Protein AF-A0A290ZSP7-F1 (afdb_monomer)

Secondary structure (DSSP, 8-state):
-----------------------------------------------------PPP-----PPP---------------PPPP-PPPPP------------PPPP--EETTEE--TTSEEETTTTEEEEEEETTEEEEEE-HHHHHHH-SEEEEEEPPTT-EE-TT-EEEEEEETTEEEEEE-SS-EEEEEE-GGGSS--GGGGT-TTTS--EEEEESSPPPTTTSB-HHHHHHHHHHHHHHTT---TTT----S--SSS---

Radius of gyration: 32.88 Å; Cα contacts (8 Å, |Δi|>4): 325; chains: 1; bounding box: 87×87×76 Å

Sequence (263 aa):
MRCISTCAACRRRTSLPSSPSSAPGSDHADGPSLLRNGRPALHRRAVLQVRTDAPRDSCVTLPEGAECLLRATGRRRSWSRPSRRAPVGCGLAAVDCGFQPRAIPMPLLRGCEFPDRLLYRPESHLWFAPLGAGRFRVGVTRFGVALSGEILLFTPKPVGVELAAGRGFGLLEAGKTVFPVKTPFAARLACANAALDPSAREMNRDPFAAWLVDLESLAPLPQDLLLRWPEARAQIERIMDRYAFRDLADFAAPLFHEDDRDF

Nearest PDB structures (foldseek):
  3hgb-assembly1_A  TM=8.577E-01  e=4.772E-10  Mycobacterium tuberculosis H37Rv
  3a7a-assembly2_D  TM=9.181E-01  e=3.382E-09  Escherichia coli K-12
  3ift-assembly1_A  TM=8.830E-01  e=1.564E-09  Mycobacterium tuberculosis
  3a7a-assembly1_B  TM=9.011E-01  e=5.769E-09  Escherichia coli K-12
  3a8i-assembly2_F  TM=8.920E-01  e=5.123E-09  Escherichia coli K-12

Structure (mmCIF, N/CA/C/O backbone):
data_AF-A0A290ZSP7-F1
#
_entry.id   AF-A0A290ZSP7-F1
#
loop_
_atom_site.group_PDB
_atom_site.id
_atom_site.type_symbol
_atom_site.label_atom_id
_atom_site.label_alt_id
_atom_site.label_comp_id
_atom_site.label_asym_id
_atom_site.label_entity_id
_atom_site.label_seq_id
_atom_site.pdbx_PDB_ins_code
_atom_site.Cartn_x
_atom_site.Cartn_y
_atom_site.Cartn_z
_atom_site.occupancy
_atom_site.B_iso_or_equiv
_atom_site.auth_seq_id
_atom_site.auth_comp_id
_atom_site.auth_asym_id
_atom_site.auth_atom_id
_atom_site.pdbx_PDB_model_num
ATOM 1 N N . MET A 1 1 ? -37.638 -42.455 -29.543 1.00 40.91 1 MET A N 1
ATOM 2 C CA . MET A 1 1 ? -38.202 -42.550 -28.176 1.00 40.91 1 MET A CA 1
ATOM 3 C C . MET A 1 1 ? -37.972 -41.196 -27.496 1.00 40.91 1 MET A C 1
ATOM 5 O O . MET A 1 1 ? -36.826 -40.889 -27.225 1.00 40.91 1 MET A O 1
ATOM 9 N N . ARG A 1 2 ? -38.881 -40.209 -27.643 1.00 36.56 2 ARG A N 1
ATOM 10 C CA . ARG A 1 2 ? -39.808 -39.658 -26.607 1.00 36.56 2 ARG A CA 1
ATOM 11 C C . ARG A 1 2 ? -39.193 -39.679 -25.188 1.00 36.56 2 ARG A C 1
ATOM 13 O O . ARG A 1 2 ? -38.837 -40.751 -24.732 1.00 36.56 2 ARG A O 1
ATOM 20 N N . CYS A 1 3 ? -38.993 -38.552 -24.497 1.00 30.69 3 CYS A N 1
ATOM 21 C CA . CYS A 1 3 ? -40.059 -37.680 -23.991 1.00 30.69 3 CYS A CA 1
ATOM 22 C C . CYS A 1 3 ? -39.770 -36.170 -24.048 1.00 30.69 3 CYS A C 1
ATOM 24 O O . CYS A 1 3 ? -38.675 -35.693 -23.775 1.00 30.69 3 CYS A O 1
ATOM 26 N N . ILE A 1 4 ? -40.856 -35.462 -24.349 1.00 37.56 4 ILE A N 1
ATOM 27 C CA . ILE A 1 4 ? -41.118 -34.027 -24.255 1.00 37.56 4 ILE A CA 1
ATOM 28 C C . ILE A 1 4 ? -41.803 -33.779 -22.903 1.00 37.56 4 ILE A C 1
ATOM 30 O O . ILE A 1 4 ? -42.635 -34.587 -22.497 1.00 37.56 4 ILE A O 1
ATOM 34 N N . SER A 1 5 ? -41.527 -32.646 -22.257 1.00 43.00 5 SER A N 1
ATOM 35 C CA . SER A 1 5 ? -42.430 -32.049 -21.268 1.00 43.00 5 SER A CA 1
ATOM 36 C C . SER A 1 5 ? -42.405 -30.527 -21.404 1.00 43.00 5 SER A C 1
ATOM 38 O O . SER A 1 5 ? -41.525 -29.841 -20.894 1.00 43.00 5 SER A O 1
ATOM 40 N N . THR A 1 6 ? -43.392 -30.022 -22.131 1.00 40.69 6 THR A N 1
ATOM 41 C CA . THR A 1 6 ? -43.892 -28.644 -22.146 1.00 40.69 6 THR A CA 1
ATOM 42 C C . THR A 1 6 ? -44.536 -28.259 -20.814 1.00 40.69 6 THR A C 1
ATOM 44 O O . THR A 1 6 ? -45.304 -29.044 -20.269 1.00 40.69 6 THR A O 1
ATOM 47 N N . CYS A 1 7 ? -44.390 -26.999 -20.394 1.00 30.48 7 CYS A N 1
ATOM 48 C CA . CYS A 1 7 ? -45.540 -26.239 -19.900 1.00 30.48 7 CYS A CA 1
ATOM 49 C C . CYS A 1 7 ? -45.377 -24.747 -20.215 1.00 30.48 7 CYS A C 1
ATOM 51 O O . CYS A 1 7 ? -44.276 -24.200 -20.195 1.00 30.48 7 CYS A O 1
ATOM 53 N N . ALA A 1 8 ? -46.488 -24.130 -20.595 1.00 35.09 8 ALA A N 1
ATOM 54 C CA . ALA A 1 8 ? -46.589 -22.841 -21.249 1.00 35.09 8 ALA A CA 1
ATOM 55 C C . ALA A 1 8 ? -47.247 -21.789 -20.342 1.00 35.09 8 ALA A C 1
ATOM 57 O O . ALA A 1 8 ? -47.967 -22.122 -19.410 1.00 35.09 8 ALA A O 1
ATOM 58 N N . ALA A 1 9 ? -47.089 -20.534 -20.775 1.00 33.81 9 ALA A N 1
ATOM 59 C CA . ALA A 1 9 ? -47.976 -19.387 -20.565 1.00 33.81 9 ALA A CA 1
ATOM 60 C C . ALA A 1 9 ? -47.879 -18.600 -19.242 1.00 33.81 9 ALA A C 1
ATOM 62 O O . ALA A 1 9 ? -48.377 -19.015 -18.207 1.00 33.81 9 ALA A O 1
ATOM 63 N N . CYS A 1 10 ? -47.445 -17.336 -19.350 1.00 30.05 10 CYS A N 1
ATOM 64 C CA . CYS A 1 10 ? -48.398 -16.221 -19.290 1.00 30.05 10 CYS A CA 1
ATOM 65 C C . CYS A 1 10 ? -47.824 -14.959 -19.968 1.00 30.05 10 CYS A C 1
ATOM 67 O O . CYS A 1 10 ? -46.794 -14.426 -19.566 1.00 30.05 10 CYS A O 1
ATOM 69 N N . ARG A 1 11 ? -48.492 -14.496 -21.034 1.00 38.59 11 ARG A N 1
ATOM 70 C CA . ARG A 1 11 ? -48.302 -13.180 -21.670 1.00 38.59 11 ARG A CA 1
ATOM 71 C C . ARG A 1 11 ? -49.335 -12.204 -21.104 1.00 38.59 11 ARG A C 1
ATOM 73 O O . ARG A 1 11 ? -50.481 -12.615 -20.949 1.00 38.59 11 ARG A O 1
ATOM 80 N N . ARG A 1 12 ? -48.938 -10.933 -20.939 1.00 38.66 12 ARG A N 1
ATOM 81 C CA . ARG A 1 12 ? -49.685 -9.645 -21.076 1.00 38.66 12 ARG A CA 1
ATOM 82 C C . ARG A 1 12 ? -48.800 -8.579 -20.391 1.00 38.66 12 ARG A C 1
ATOM 84 O O . ARG A 1 12 ? -48.484 -8.757 -19.228 1.00 38.66 12 ARG A O 1
ATOM 91 N N . ARG A 1 13 ? -48.122 -7.619 -21.043 1.00 38.03 13 ARG A N 1
ATOM 92 C CA . ARG A 1 13 ? -48.530 -6.462 -21.881 1.00 38.03 13 ARG A CA 1
ATOM 93 C C . ARG A 1 13 ? -49.686 -5.634 -21.310 1.00 38.03 13 ARG A C 1
ATOM 95 O O . ARG A 1 13 ? -50.818 -6.068 -21.461 1.00 38.03 13 ARG A O 1
ATOM 102 N N . THR A 1 14 ? -49.340 -4.443 -20.799 1.00 35.19 14 THR A N 1
ATOM 103 C CA . THR A 1 14 ? -50.055 -3.135 -20.837 1.00 35.19 14 THR A CA 1
ATOM 104 C C . THR A 1 14 ? -49.218 -2.138 -20.010 1.00 35.19 14 THR A C 1
ATOM 106 O O . THR A 1 14 ? -48.984 -2.386 -18.836 1.00 35.19 14 THR A O 1
ATOM 109 N N . SER A 1 15 ? -48.440 -1.246 -20.636 1.00 37.22 15 SER A N 1
ATOM 110 C CA . SER A 1 15 ? -48.772 0.131 -21.077 1.00 37.22 15 SER A CA 1
ATOM 111 C C . SER A 1 15 ? -48.585 1.203 -19.986 1.00 37.22 15 SER A C 1
ATOM 113 O O . SER A 1 15 ? -49.222 1.156 -18.941 1.00 37.22 15 SER A O 1
ATOM 115 N N . LEU A 1 16 ? -47.698 2.159 -20.297 1.00 41.28 16 LEU A N 1
ATOM 116 C CA . LEU A 1 16 ? -47.402 3.428 -19.612 1.00 41.28 16 LEU A CA 1
ATOM 117 C C . LEU A 1 16 ? -48.644 4.325 -19.443 1.00 41.28 16 LEU A C 1
ATOM 119 O O . LEU A 1 16 ? -49.612 4.168 -20.190 1.00 41.28 16 LEU A O 1
ATOM 123 N N . PRO A 1 17 ? -48.543 5.360 -18.586 1.00 46.94 17 PRO A N 1
ATOM 124 C CA . PRO A 1 17 ? -48.685 6.710 -19.136 1.00 46.94 17 PRO A CA 1
ATOM 125 C C . PRO A 1 17 ? -47.675 7.755 -18.609 1.00 46.94 17 PRO A C 1
ATOM 127 O O . PRO A 1 17 ? -47.383 7.852 -17.422 1.00 46.94 17 PRO A O 1
ATOM 130 N N . SER A 1 18 ? -47.161 8.509 -19.585 1.00 37.44 18 SER A N 1
ATOM 131 C CA . SER A 1 18 ? -46.846 9.950 -19.665 1.00 37.44 18 SER A CA 1
ATOM 132 C C . SER A 1 18 ? -46.692 10.837 -18.415 1.00 37.44 18 SER A C 1
ATOM 134 O O . SER A 1 18 ? -47.608 11.004 -17.614 1.00 37.44 18 SER A O 1
ATOM 136 N N . SER A 1 19 ? -45.567 11.562 -18.417 1.00 40.41 19 SER A N 1
ATOM 137 C CA . SER A 1 19 ? -45.273 12.824 -17.720 1.00 40.41 19 SER A CA 1
ATOM 138 C C . SER A 1 19 ? -46.227 13.975 -18.082 1.00 40.41 19 SER A C 1
ATOM 140 O O . SER A 1 19 ? -46.844 13.956 -19.149 1.00 40.41 19 SER A O 1
ATOM 142 N N . PRO A 1 20 ? -46.207 15.056 -17.282 1.00 50.44 20 PRO A N 1
ATOM 143 C CA . PRO A 1 20 ? -45.996 16.373 -17.883 1.00 50.44 20 PRO A CA 1
ATOM 144 C C . PRO A 1 20 ? -44.953 17.244 -17.156 1.00 50.44 20 PRO A C 1
ATOM 146 O O . PRO A 1 20 ? -44.777 17.198 -15.942 1.00 50.44 20 PRO A O 1
ATOM 149 N N . SER A 1 21 ? -44.270 18.043 -17.974 1.00 34.12 21 SER A N 1
ATOM 150 C CA . SER A 1 21 ? -43.369 19.156 -17.653 1.00 34.12 21 SER A CA 1
ATOM 151 C C . SER A 1 21 ? -44.147 20.382 -17.150 1.00 34.12 21 SER A C 1
ATOM 153 O O . SER A 1 21 ? -45.244 20.613 -17.659 1.00 34.12 21 SER A O 1
ATOM 155 N N . SER A 1 22 ? -43.574 21.168 -16.221 1.00 35.50 22 SER A N 1
ATOM 156 C CA . SER A 1 22 ? -43.462 22.652 -16.258 1.00 35.50 22 SER A CA 1
ATOM 157 C C . SER A 1 22 ? -42.892 23.212 -14.935 1.00 35.50 22 SER A C 1
ATOM 159 O O . SER A 1 22 ? -43.501 23.058 -13.882 1.00 35.50 22 SER A O 1
ATOM 161 N N . ALA A 1 23 ? -41.747 23.899 -15.005 1.00 36.41 23 ALA A N 1
ATOM 162 C CA . ALA A 1 23 ? -41.318 24.978 -14.088 1.00 36.41 23 ALA A CA 1
ATOM 163 C C . ALA A 1 23 ? -41.842 26.333 -14.663 1.00 36.41 23 ALA A C 1
ATOM 165 O O . ALA A 1 23 ? -42.383 26.269 -15.771 1.00 36.41 23 ALA A O 1
ATOM 166 N N . PRO A 1 24 ? -41.683 27.546 -14.066 1.00 50.06 24 PRO A N 1
ATOM 167 C CA . PRO A 1 24 ? -40.747 27.973 -13.011 1.00 50.06 24 PRO A CA 1
ATOM 168 C C . PRO A 1 24 ? -41.333 28.945 -11.949 1.00 50.06 24 PRO A C 1
ATOM 170 O O . PRO A 1 24 ? -42.485 29.359 -12.022 1.00 50.06 24 PRO A O 1
ATOM 173 N N . GLY A 1 25 ? -40.514 29.350 -10.972 1.00 32.22 25 GLY A N 1
ATOM 174 C CA . GLY A 1 25 ? -40.840 30.442 -10.047 1.00 32.22 25 GLY A CA 1
ATOM 175 C C . GLY A 1 25 ? -39.733 30.693 -9.024 1.00 32.22 25 GLY A C 1
ATOM 176 O O . GLY A 1 25 ? -39.540 29.900 -8.109 1.00 32.22 25 GLY A O 1
ATOM 177 N N . SER A 1 26 ? -38.987 31.773 -9.233 1.00 37.78 26 SER A N 1
ATOM 178 C CA . SER A 1 26 ? -38.045 32.405 -8.306 1.00 37.78 26 SER A CA 1
ATOM 179 C C . SER A 1 26 ? -38.767 33.028 -7.110 1.00 37.78 26 SER A C 1
ATOM 181 O O . SER A 1 26 ? -39.827 33.601 -7.322 1.00 37.78 26 SER A O 1
ATOM 183 N N . ASP A 1 27 ? -38.160 33.020 -5.919 1.00 36.94 27 ASP A N 1
ATOM 184 C CA . ASP A 1 27 ? -38.073 34.231 -5.092 1.00 36.94 27 ASP A CA 1
ATOM 185 C C . ASP A 1 27 ? -37.093 34.089 -3.918 1.00 36.94 27 ASP A C 1
ATOM 187 O O . ASP A 1 27 ? -36.860 33.014 -3.364 1.00 36.94 27 ASP A O 1
ATOM 191 N N . HIS A 1 28 ? -36.470 35.225 -3.615 1.00 36.16 28 HIS A N 1
ATOM 192 C CA . HIS A 1 28 ? -35.541 35.489 -2.525 1.00 36.16 28 HIS A CA 1
ATOM 193 C C . HIS A 1 28 ? -36.214 35.492 -1.142 1.00 36.16 28 HIS A C 1
ATOM 195 O O . HIS A 1 28 ? -37.377 35.857 -1.021 1.00 36.16 28 HIS A O 1
ATOM 201 N N . ALA A 1 29 ? -35.400 35.228 -0.110 1.00 33.62 29 ALA A N 1
ATOM 202 C CA . ALA A 1 29 ? -35.177 36.091 1.065 1.00 33.62 29 ALA A CA 1
ATOM 203 C C . ALA A 1 29 ? -35.170 35.361 2.425 1.00 33.62 29 ALA A C 1
ATOM 205 O O . A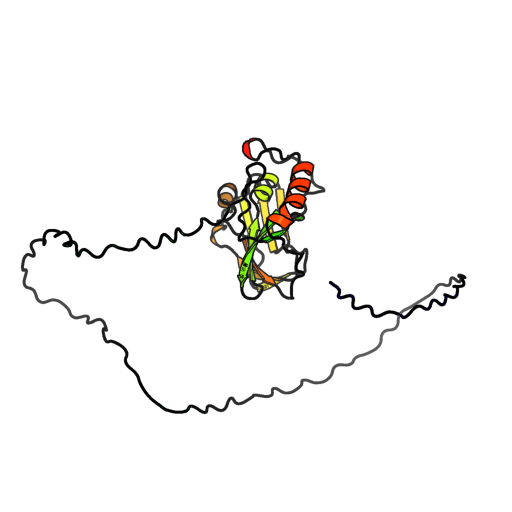LA A 1 29 ? -36.054 34.580 2.757 1.00 33.62 29 ALA A O 1
ATOM 206 N N . ASP A 1 30 ? -34.140 35.723 3.194 1.00 35.09 30 ASP A N 1
ATOM 207 C CA . ASP A 1 30 ? -34.103 35.941 4.641 1.00 35.09 30 ASP A CA 1
ATOM 208 C C . ASP A 1 30 ? -34.343 34.802 5.646 1.00 35.09 30 ASP A C 1
ATOM 210 O O . ASP A 1 30 ? -35.456 34.416 5.979 1.00 35.09 30 ASP A O 1
ATOM 214 N N . GLY A 1 31 ? -33.249 34.487 6.349 1.00 31.73 31 GLY A N 1
ATOM 215 C CA . GLY A 1 31 ? -33.160 34.927 7.745 1.00 31.73 31 GLY A CA 1
ATOM 216 C C . GLY A 1 31 ? -33.378 33.866 8.833 1.00 31.73 31 GLY A C 1
ATOM 217 O O . GLY A 1 31 ? -34.098 32.892 8.640 1.00 31.73 31 GLY A O 1
ATOM 218 N N . PRO A 1 32 ? -32.716 34.018 9.996 1.00 55.66 32 PRO A N 1
ATOM 219 C CA . PRO A 1 32 ? -32.397 32.913 10.891 1.00 55.66 32 PRO A CA 1
ATOM 220 C C . PRO A 1 32 ? -33.469 32.682 11.961 1.00 55.66 32 PRO A C 1
ATOM 222 O O . PRO A 1 32 ? -34.123 33.612 12.429 1.00 55.66 32 PRO A O 1
ATOM 225 N N . SER A 1 33 ? -33.564 31.449 12.460 1.00 39.50 33 SER A N 1
ATOM 226 C CA . SER A 1 33 ? -34.203 31.198 13.750 1.00 39.50 33 SER A CA 1
ATOM 227 C C . SER A 1 33 ? -33.453 30.137 14.541 1.00 39.50 33 SER A C 1
ATOM 229 O O . SER A 1 33 ? -33.469 28.943 14.249 1.00 39.50 33 SER A O 1
ATOM 231 N N . LEU A 1 34 ? -32.778 30.637 15.574 1.00 38.41 34 LEU A N 1
ATOM 232 C CA . LEU A 1 34 ? -32.537 29.940 16.827 1.00 38.41 34 LEU A CA 1
ATOM 233 C C . LEU A 1 34 ? -33.844 29.289 17.296 1.00 38.41 34 LEU A C 1
ATOM 235 O O . LEU A 1 34 ? -34.897 29.891 17.137 1.00 38.41 34 LEU A O 1
ATOM 239 N N . LEU A 1 35 ? -33.765 28.125 17.944 1.00 40.38 35 LEU A N 1
ATOM 240 C CA . LEU A 1 35 ? -34.362 27.875 19.262 1.00 40.38 35 LEU A CA 1
ATOM 241 C C . LEU A 1 35 ? -34.140 26.411 19.691 1.00 40.38 35 LEU A C 1
ATOM 243 O O . LEU A 1 35 ? -34.593 25.466 19.061 1.00 40.38 35 LEU A O 1
ATOM 247 N N . ARG A 1 36 ? -33.529 26.310 20.877 1.00 38.12 36 ARG A N 1
ATOM 248 C CA . ARG A 1 36 ? -33.879 25.421 21.999 1.00 38.12 36 ARG A CA 1
ATOM 249 C C . ARG A 1 36 ? -33.586 23.916 21.918 1.00 38.12 36 ARG A C 1
ATOM 251 O O . ARG A 1 36 ? -34.330 23.123 21.366 1.00 38.12 36 ARG A O 1
ATOM 258 N N . ASN A 1 37 ? -32.580 23.563 22.723 1.00 32.94 37 ASN A N 1
ATOM 259 C CA . ASN A 1 37 ? -32.695 22.778 23.963 1.00 32.94 37 ASN A CA 1
ATOM 260 C C . ASN A 1 37 ? -33.550 21.504 23.946 1.00 32.94 37 ASN A C 1
ATOM 262 O O . ASN A 1 37 ? -34.775 21.563 23.976 1.00 32.94 37 ASN A O 1
ATOM 266 N N . GLY A 1 38 ? -32.876 20.371 24.162 1.00 34.94 38 GLY A N 1
ATOM 267 C CA . GLY A 1 38 ? -33.518 19.138 24.605 1.00 34.94 38 GLY A CA 1
ATOM 268 C C . GLY A 1 38 ? -32.533 18.028 24.971 1.00 34.94 38 GLY A C 1
ATOM 269 O O . GLY A 1 38 ? -32.497 17.004 24.304 1.00 34.94 38 GLY A O 1
ATOM 270 N N . ARG A 1 39 ? -31.739 18.201 26.039 1.00 40.28 39 ARG A N 1
ATOM 271 C CA . ARG A 1 39 ? -31.267 17.044 26.830 1.00 40.28 39 ARG A CA 1
ATOM 272 C C . ARG A 1 39 ? -32.467 16.523 27.625 1.00 40.28 39 ARG A C 1
ATOM 274 O O . ARG A 1 39 ? -33.175 17.347 28.207 1.00 40.28 39 ARG A O 1
ATOM 281 N N . PRO A 1 40 ? -32.659 15.200 27.729 1.00 43.97 40 PRO A N 1
ATOM 282 C CA . PRO A 1 40 ? -32.472 14.634 29.064 1.00 43.97 40 PRO A CA 1
ATOM 283 C C . PRO A 1 40 ? -31.932 13.193 29.114 1.00 43.97 40 PRO A C 1
ATOM 285 O O . PRO A 1 40 ? -31.967 12.432 28.156 1.00 43.97 40 PRO A O 1
ATOM 288 N N . ALA A 1 41 ? -31.525 12.861 30.341 1.00 37.41 41 ALA A N 1
ATOM 289 C CA . ALA A 1 41 ? -31.595 11.554 30.991 1.00 37.41 41 ALA A CA 1
ATOM 290 C C . ALA A 1 41 ? -30.575 10.466 30.608 1.00 37.41 41 ALA A C 1
ATOM 292 O O . ALA A 1 41 ? -30.795 9.580 29.790 1.00 37.41 41 ALA A O 1
ATOM 293 N N . LEU A 1 42 ? -29.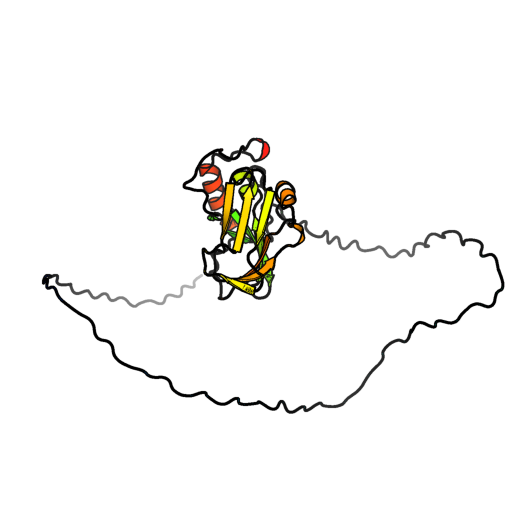493 10.490 31.393 1.00 38.56 42 LEU A N 1
ATOM 294 C CA . LEU A 1 42 ? -28.806 9.329 31.960 1.00 38.56 42 LEU A CA 1
ATOM 295 C C . LEU A 1 42 ? -29.751 8.130 32.170 1.00 38.56 42 LEU A C 1
ATOM 297 O O . LEU A 1 42 ? -30.564 8.131 33.098 1.00 38.56 42 LE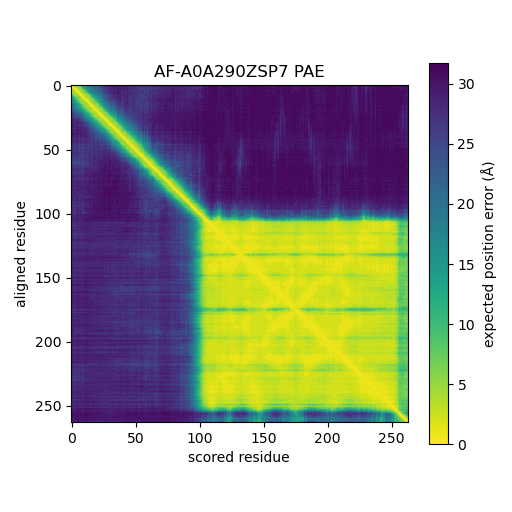U A O 1
ATOM 301 N N . HIS A 1 43 ? -29.585 7.080 31.366 1.00 39.34 43 HIS A N 1
ATOM 302 C CA . HIS A 1 43 ? -30.134 5.766 31.677 1.00 39.34 43 HIS A CA 1
ATOM 303 C C . HIS A 1 43 ? -29.121 4.932 32.462 1.00 39.34 43 HIS A C 1
ATOM 305 O O . HIS A 1 43 ? -27.930 4.859 32.164 1.00 39.34 43 HIS A O 1
ATOM 311 N N . ARG A 1 44 ? -29.654 4.369 33.544 1.00 39.62 44 ARG A N 1
ATOM 312 C CA . ARG A 1 44 ? -28.996 3.638 34.621 1.00 39.62 44 ARG A CA 1
ATOM 313 C C . ARG A 1 44 ? -28.166 2.455 34.116 1.00 39.62 44 ARG A C 1
ATOM 315 O O . ARG A 1 44 ? -28.628 1.659 33.306 1.00 39.62 44 ARG A O 1
ATOM 322 N N . ARG A 1 45 ? -26.979 2.302 34.713 1.00 37.41 45 ARG A N 1
ATOM 323 C CA . ARG A 1 45 ? -26.188 1.063 34.746 1.00 37.41 45 ARG A CA 1
ATOM 324 C C . ARG A 1 45 ? -27.065 -0.104 35.212 1.00 37.41 45 ARG A C 1
ATOM 326 O O . ARG A 1 45 ? -27.471 -0.131 36.371 1.00 37.41 45 ARG A O 1
ATOM 333 N N . ALA A 1 46 ? -27.292 -1.079 34.339 1.00 35.34 46 ALA A N 1
ATOM 334 C CA . ALA A 1 46 ? -27.680 -2.424 34.738 1.00 35.34 46 ALA A CA 1
ATOM 335 C C . ALA A 1 46 ? -26.396 -3.250 34.891 1.00 35.34 46 ALA A C 1
ATOM 337 O O . ALA A 1 46 ? -25.729 -3.581 33.913 1.00 35.34 46 ALA A O 1
ATOM 338 N N . VAL A 1 47 ? -26.015 -3.520 36.139 1.00 37.03 47 VAL A N 1
ATOM 339 C CA . VAL A 1 47 ? -24.984 -4.502 36.481 1.00 37.03 47 VAL A CA 1
ATOM 340 C C . VAL A 1 47 ? -25.635 -5.873 36.330 1.00 37.03 47 VAL A C 1
ATOM 342 O O . VAL A 1 47 ? -26.445 -6.267 37.166 1.00 37.03 47 VAL A O 1
ATOM 345 N N . LEU A 1 48 ? -25.328 -6.579 35.242 1.00 34.38 48 LEU A N 1
ATOM 346 C CA . LEU A 1 48 ? -25.727 -7.973 35.086 1.00 34.38 48 LEU A CA 1
ATOM 347 C C . LEU A 1 48 ? -24.784 -8.823 35.948 1.00 34.38 48 LEU A C 1
ATOM 349 O O . LEU A 1 48 ? -23.602 -8.967 35.641 1.00 34.38 48 LEU A O 1
ATOM 353 N N . GLN A 1 49 ? -25.297 -9.342 37.063 1.00 38.09 49 GLN A N 1
ATOM 354 C CA . GLN A 1 49 ? -24.604 -10.345 37.863 1.00 38.09 49 GLN A CA 1
ATOM 355 C C . GLN A 1 49 ? -24.551 -11.651 37.065 1.00 38.09 49 GLN A C 1
ATOM 357 O O . GLN A 1 49 ? -25.576 -12.291 36.835 1.00 38.09 49 GLN A O 1
ATOM 362 N N . VAL A 1 50 ? -23.351 -12.049 36.644 1.00 36.88 50 VAL A N 1
ATOM 363 C CA . VAL A 1 50 ? -23.105 -13.391 36.116 1.00 36.88 50 VAL A CA 1
ATOM 364 C C . VAL A 1 50 ? -23.156 -14.356 37.297 1.00 36.88 50 VAL A C 1
ATOM 366 O O . VAL A 1 50 ? -22.286 -14.339 38.166 1.00 36.88 50 VAL A O 1
ATOM 369 N N . ARG A 1 51 ? -24.215 -15.166 37.350 1.00 34.12 51 ARG A N 1
ATOM 370 C CA . ARG A 1 51 ? -24.292 -16.329 38.232 1.00 34.12 51 ARG A CA 1
ATOM 371 C C . ARG A 1 51 ? -23.332 -17.394 37.712 1.00 34.12 51 ARG A C 1
ATOM 373 O O . ARG A 1 51 ? -23.432 -17.821 36.567 1.00 34.12 51 ARG A O 1
ATOM 380 N N . THR A 1 52 ? -22.396 -17.788 38.562 1.00 33.69 52 THR A N 1
ATOM 381 C CA . THR A 1 52 ? -21.520 -18.940 38.371 1.00 33.69 52 THR A CA 1
ATOM 382 C C . THR A 1 52 ? -22.281 -20.202 38.758 1.00 33.69 52 THR A C 1
ATOM 384 O O . THR A 1 52 ? -22.531 -20.399 39.944 1.00 33.69 52 THR A O 1
ATOM 387 N N . ASP A 1 53 ? -22.600 -21.057 37.791 1.00 32.16 53 ASP A N 1
ATOM 388 C CA . ASP A 1 53 ? -22.933 -22.458 38.056 1.00 32.16 53 ASP A CA 1
ATOM 389 C C . ASP A 1 53 ? -21.924 -23.335 37.312 1.00 32.16 53 ASP A C 1
ATOM 391 O O . ASP A 1 53 ? -21.910 -23.417 36.085 1.00 32.16 53 ASP A O 1
ATOM 395 N N . ALA A 1 54 ? -21.027 -23.940 38.089 1.00 39.75 54 ALA A N 1
ATOM 396 C CA . ALA A 1 54 ? -20.082 -24.951 37.647 1.00 39.75 54 ALA A CA 1
ATOM 397 C C . ALA A 1 54 ? -20.634 -26.338 38.008 1.00 39.75 54 ALA A C 1
ATOM 399 O O . ALA A 1 54 ? -20.923 -26.572 39.185 1.00 39.75 54 ALA A O 1
ATOM 400 N N . PRO A 1 55 ? -20.718 -27.291 37.067 1.00 39.44 55 PRO A N 1
ATOM 401 C CA . PRO A 1 55 ? -20.759 -28.697 37.412 1.00 39.44 55 PRO A CA 1
ATOM 402 C C . PRO A 1 55 ? -19.337 -29.218 37.651 1.00 39.44 55 PRO A C 1
ATOM 404 O O . PRO A 1 55 ? -18.430 -29.053 36.834 1.00 39.44 55 PRO A O 1
ATOM 407 N N . ARG A 1 56 ? -19.171 -29.832 38.823 1.00 38.12 56 ARG A N 1
ATOM 408 C CA . ARG A 1 56 ? -18.034 -30.668 39.208 1.00 38.12 56 ARG A CA 1
ATOM 409 C C . ARG A 1 56 ? -18.033 -31.922 38.332 1.00 38.12 56 ARG A C 1
ATOM 411 O O . ARG A 1 56 ? -19.079 -32.541 38.214 1.00 38.12 56 ARG A O 1
ATOM 418 N N . ASP A 1 57 ? -16.888 -32.249 37.735 1.00 35.00 57 ASP A N 1
ATOM 419 C CA . ASP A 1 57 ? -16.239 -33.562 37.863 1.00 35.00 57 ASP A CA 1
ATOM 420 C C . ASP A 1 57 ? -14.858 -33.552 37.165 1.00 35.00 57 ASP A C 1
ATOM 422 O O . ASP A 1 57 ? -14.732 -33.299 35.972 1.00 35.00 57 ASP A O 1
ATOM 426 N N . SER A 1 58 ? -13.830 -33.729 38.008 1.00 35.50 58 SER A N 1
ATOM 427 C CA . SER A 1 58 ? -12.478 -34.318 37.845 1.00 35.50 58 SER A CA 1
ATOM 428 C C . SER A 1 58 ? -11.948 -34.654 36.428 1.00 35.50 58 SER A C 1
ATOM 430 O O . SER A 1 58 ? -12.658 -35.234 35.622 1.00 35.50 58 SER A O 1
ATOM 432 N N . CYS A 1 59 ? -10.681 -34.420 36.054 1.00 30.16 59 CYS A N 1
ATOM 433 C CA . CYS A 1 59 ? -9.433 -34.802 36.732 1.00 30.16 59 CYS A CA 1
ATOM 434 C C . CYS A 1 59 ? -8.251 -33.896 36.329 1.00 30.16 59 CYS A C 1
ATOM 436 O O . CYS A 1 59 ? -8.102 -33.510 35.172 1.00 30.16 59 CYS A O 1
ATOM 438 N N . VAL A 1 60 ? -7.376 -33.633 37.300 1.00 31.55 60 VAL A N 1
ATOM 439 C CA . VAL A 1 60 ? -6.088 -32.936 37.177 1.00 31.55 60 VAL A CA 1
ATOM 440 C C . VAL A 1 60 ? -4.964 -33.960 37.015 1.00 31.55 60 VAL A C 1
ATOM 442 O O . VAL A 1 60 ? -4.900 -34.900 37.799 1.00 31.55 60 VAL A O 1
ATOM 445 N N . THR A 1 61 ? -4.025 -33.702 36.100 1.00 33.72 61 THR A N 1
ATOM 446 C CA . THR A 1 61 ? -2.608 -34.099 36.231 1.00 33.72 61 THR A CA 1
ATOM 447 C C . THR A 1 61 ? -1.729 -33.064 35.525 1.00 33.72 61 THR A C 1
ATOM 449 O O . THR A 1 61 ? -1.801 -32.915 34.307 1.00 33.72 61 THR A O 1
ATOM 452 N N . LEU A 1 62 ? -0.906 -32.354 36.302 1.00 35.44 62 LEU A N 1
ATOM 453 C CA . LEU A 1 62 ? 0.233 -31.552 35.846 1.00 35.44 62 LEU A CA 1
ATOM 454 C C . LEU A 1 62 ? 1.513 -32.364 36.102 1.00 35.44 62 LEU A C 1
ATOM 456 O O . LEU A 1 62 ? 1.619 -32.934 37.189 1.00 35.44 62 LEU A O 1
ATOM 460 N N . PRO A 1 63 ? 2.486 -32.421 35.177 1.00 37.78 63 PRO A N 1
ATOM 461 C CA . PRO A 1 63 ? 3.787 -32.994 35.479 1.00 37.78 63 PRO A CA 1
ATOM 462 C C . PRO A 1 63 ? 4.706 -31.987 36.185 1.00 37.78 63 PRO A C 1
ATOM 464 O O . PRO A 1 63 ? 4.756 -30.798 35.867 1.00 37.78 63 PRO A O 1
ATOM 467 N N . GLU A 1 64 ? 5.407 -32.535 37.170 1.00 35.72 64 GLU A N 1
ATOM 468 C CA . GLU A 1 64 ? 6.363 -31.944 38.099 1.00 35.72 64 GLU A CA 1
ATOM 469 C C . GLU A 1 64 ? 7.652 -31.444 37.422 1.00 35.72 64 GLU A C 1
ATOM 471 O O . GLU A 1 64 ? 8.098 -32.004 36.420 1.00 35.72 64 GLU A O 1
ATOM 476 N N . GLY A 1 65 ? 8.308 -30.445 38.032 1.00 33.56 65 GLY A N 1
ATOM 477 C CA . GLY A 1 65 ? 9.705 -30.116 37.721 1.00 33.56 65 GLY A CA 1
ATOM 478 C C . GLY A 1 65 ? 10.140 -28.682 38.023 1.00 33.56 65 GLY A C 1
ATOM 479 O O . GLY A 1 65 ? 10.618 -27.997 37.126 1.00 33.56 65 GLY A O 1
ATOM 480 N N . ALA A 1 66 ? 9.977 -28.222 39.268 1.00 35.78 66 ALA A N 1
ATOM 481 C CA . ALA A 1 66 ? 10.539 -26.959 39.749 1.00 35.78 66 ALA A CA 1
ATOM 482 C C . ALA A 1 66 ? 12.059 -27.064 39.990 1.00 35.78 66 ALA A C 1
ATOM 484 O O . ALA A 1 66 ? 12.564 -28.085 40.459 1.00 35.78 66 ALA A O 1
ATOM 485 N N . GLU A 1 67 ? 12.772 -25.980 39.681 1.00 31.61 67 GLU A N 1
ATOM 486 C CA . GLU A 1 67 ? 14.206 -25.788 39.906 1.00 31.61 67 GLU A CA 1
ATOM 487 C C . GLU A 1 67 ? 14.582 -25.889 41.394 1.00 31.61 67 GLU A C 1
ATOM 489 O O . GLU A 1 67 ? 13.924 -25.314 42.261 1.00 31.61 67 GLU A O 1
ATOM 494 N N . CYS A 1 68 ? 15.692 -26.574 41.691 1.00 28.12 68 CYS A N 1
ATOM 495 C CA . CYS A 1 68 ? 16.265 -26.656 43.032 1.00 28.12 68 CYS A CA 1
ATOM 496 C C . CYS A 1 68 ? 17.660 -26.010 43.050 1.00 28.12 68 CYS A C 1
ATOM 498 O O . CYS A 1 68 ? 18.638 -26.561 42.542 1.00 28.12 68 CYS A O 1
ATOM 500 N N . LEU A 1 69 ? 17.728 -24.813 43.634 1.00 38.84 69 LEU A N 1
ATOM 501 C CA . LEU A 1 69 ? 18.939 -24.051 43.936 1.00 38.84 69 LEU A CA 1
ATOM 502 C C . LEU A 1 69 ? 19.543 -24.543 45.260 1.00 38.84 69 LEU A C 1
ATOM 504 O O . LEU A 1 69 ? 19.066 -24.147 46.319 1.00 38.84 69 LEU A O 1
ATOM 508 N N . LEU A 1 70 ? 20.632 -25.319 45.228 1.00 33.16 70 LEU A N 1
ATOM 509 C CA . LEU A 1 70 ? 21.530 -25.459 46.384 1.00 33.16 70 LEU A CA 1
ATOM 510 C C . LEU A 1 70 ? 23.007 -25.554 45.975 1.00 33.16 70 LEU A C 1
ATOM 512 O O . LEU A 1 70 ? 23.392 -26.189 44.996 1.00 33.16 70 LEU A O 1
ATOM 516 N N . ARG A 1 71 ? 23.823 -24.850 46.767 1.00 32.09 71 ARG A N 1
ATOM 517 C CA . ARG A 1 71 ? 25.262 -24.620 46.615 1.00 32.09 71 ARG A CA 1
ATOM 518 C C . ARG A 1 71 ? 26.115 -25.876 46.831 1.00 32.09 71 ARG A C 1
ATOM 520 O O . ARG A 1 71 ? 25.801 -26.760 47.616 1.00 32.09 71 ARG A O 1
ATOM 527 N N . ALA A 1 72 ? 27.260 -25.829 46.157 1.00 39.84 72 ALA A N 1
ATOM 528 C CA . ALA A 1 72 ? 28.400 -26.734 46.155 1.00 39.84 72 ALA A CA 1
ATOM 529 C C . ALA A 1 72 ? 28.848 -27.316 47.510 1.00 39.84 72 ALA A C 1
ATOM 531 O O . ALA A 1 72 ? 29.125 -26.579 48.451 1.00 39.84 72 ALA A O 1
ATOM 532 N N . THR A 1 73 ? 29.156 -28.617 47.504 1.00 38.66 73 THR A N 1
ATOM 533 C CA . THR A 1 73 ? 30.386 -29.153 48.112 1.00 38.66 73 THR A CA 1
ATOM 534 C C . THR A 1 73 ? 31.017 -30.166 47.151 1.00 38.66 73 THR A C 1
ATOM 536 O O . THR A 1 73 ? 30.334 -30.893 46.433 1.00 38.66 73 THR A O 1
ATOM 539 N N . GLY A 1 74 ? 32.340 -30.096 47.017 1.00 39.50 74 GLY A N 1
ATOM 540 C CA . GLY A 1 74 ? 33.068 -30.636 45.876 1.00 39.50 74 GLY A CA 1
ATOM 541 C C . GLY A 1 74 ? 33.311 -32.145 45.880 1.00 39.50 74 GLY A C 1
ATOM 542 O O . GLY A 1 74 ? 33.560 -32.767 46.907 1.00 39.50 74 GLY A O 1
ATOM 543 N N . ARG A 1 75 ? 33.398 -32.696 44.667 1.00 37.53 75 ARG A N 1
ATOM 544 C CA . ARG A 1 75 ? 34.422 -33.674 44.270 1.00 37.53 75 ARG A CA 1
ATOM 545 C C . ARG A 1 75 ? 34.531 -33.669 42.750 1.00 37.53 75 ARG A C 1
ATOM 547 O O . ARG A 1 75 ? 33.581 -34.001 42.049 1.00 37.53 75 ARG A O 1
ATOM 554 N N . ARG A 1 76 ? 35.703 -33.283 42.239 1.00 43.19 76 ARG A N 1
ATOM 555 C CA . ARG A 1 76 ? 36.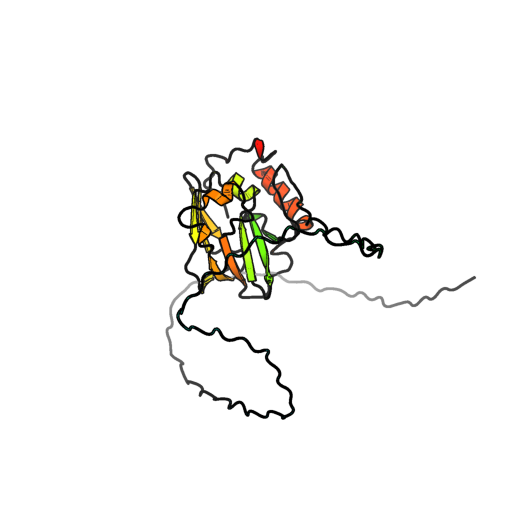051 -33.429 40.822 1.00 43.19 76 ARG A CA 1
ATOM 556 C C . ARG A 1 76 ? 36.007 -34.914 40.461 1.00 43.19 76 ARG A C 1
ATOM 558 O O . ARG A 1 76 ? 36.760 -35.704 41.022 1.00 43.19 76 ARG A O 1
ATOM 565 N N . ARG A 1 77 ? 35.169 -35.280 39.495 1.00 38.56 77 ARG A N 1
ATOM 566 C CA . ARG A 1 77 ? 35.365 -36.479 38.677 1.00 38.56 77 ARG A CA 1
ATOM 567 C C . ARG A 1 77 ? 35.366 -36.032 37.223 1.00 38.56 77 ARG A C 1
ATOM 569 O O . ARG A 1 77 ? 34.467 -35.324 36.782 1.00 38.56 77 ARG A O 1
ATOM 576 N N . SER A 1 78 ? 36.449 -36.357 36.534 1.00 42.19 78 SER A N 1
ATOM 577 C CA . SER A 1 78 ? 36.656 -36.118 35.112 1.00 42.19 78 SER A CA 1
ATOM 578 C C . SER A 1 78 ? 35.609 -36.876 34.299 1.00 42.19 78 SER A C 1
ATOM 580 O O . SER A 1 78 ? 35.495 -38.093 34.443 1.00 42.19 78 SER A O 1
ATOM 582 N N . TRP A 1 79 ? 34.880 -36.174 33.435 1.00 33.81 79 TRP A N 1
ATOM 583 C CA . TRP A 1 79 ? 34.000 -36.789 32.447 1.00 33.81 79 TRP A CA 1
ATOM 584 C C . TRP A 1 79 ? 34.694 -36.790 31.087 1.00 33.81 79 TRP A C 1
ATOM 586 O O . TRP A 1 79 ? 34.920 -35.742 30.483 1.00 33.81 79 TRP A O 1
ATOM 596 N N . SER A 1 80 ? 35.045 -37.983 30.617 1.00 45.66 80 SER A N 1
ATOM 597 C CA . SER A 1 80 ? 35.429 -38.253 29.232 1.00 45.66 80 SER A CA 1
ATOM 598 C C . SER A 1 80 ? 34.184 -38.163 28.338 1.00 45.66 80 SER A C 1
ATOM 600 O O . SER A 1 80 ? 33.130 -38.689 28.691 1.00 45.66 80 SER A O 1
ATOM 602 N N . ARG A 1 81 ? 34.297 -37.505 27.176 1.00 46.12 81 ARG A N 1
ATOM 603 C CA . ARG A 1 81 ? 33.221 -37.363 26.171 1.00 46.12 81 ARG A CA 1
ATOM 604 C C . ARG A 1 81 ? 32.732 -38.739 25.686 1.00 46.12 81 ARG A C 1
ATOM 606 O O . ARG A 1 81 ? 33.576 -39.530 25.266 1.00 46.12 81 ARG A O 1
ATOM 613 N N . PRO A 1 82 ? 31.416 -39.012 25.603 1.00 42.00 82 PRO A N 1
ATOM 614 C CA . PRO A 1 82 ? 30.926 -40.136 24.820 1.00 42.00 82 PRO A CA 1
ATOM 615 C C . PRO A 1 82 ? 30.957 -39.784 23.329 1.00 42.00 82 PRO A C 1
ATOM 617 O O . PRO A 1 82 ? 30.463 -38.741 22.894 1.00 42.00 82 PRO A O 1
ATOM 620 N N . SER A 1 83 ? 31.561 -40.674 22.547 1.00 46.97 83 SER A N 1
ATOM 621 C CA . SER A 1 83 ? 31.579 -40.666 21.087 1.00 46.97 83 SER A CA 1
ATOM 622 C C . SER A 1 83 ? 30.167 -40.780 20.505 1.00 46.97 83 SER A C 1
ATOM 624 O O . SER A 1 83 ? 29.380 -41.618 20.948 1.00 46.97 83 SER A O 1
ATOM 626 N N . ARG A 1 84 ? 29.886 -39.995 19.459 1.00 43.00 84 ARG A N 1
ATOM 627 C CA . ARG A 1 84 ? 28.683 -40.103 18.622 1.00 43.00 84 ARG A CA 1
ATOM 628 C C . ARG A 1 84 ? 28.553 -41.536 18.090 1.00 43.00 84 ARG A C 1
ATOM 630 O O . ARG A 1 84 ? 29.389 -41.965 17.300 1.00 43.00 84 ARG A O 1
ATOM 637 N N . ARG A 1 85 ? 27.512 -42.264 18.498 1.00 40.94 85 ARG A N 1
ATOM 638 C CA . ARG A 1 85 ? 27.037 -43.454 17.778 1.00 40.94 85 ARG A CA 1
ATOM 639 C C . ARG A 1 85 ? 25.885 -43.035 16.873 1.00 40.94 85 ARG A C 1
ATOM 641 O O . ARG A 1 85 ? 24.947 -42.387 17.327 1.00 40.94 85 ARG A O 1
ATOM 648 N N . ALA A 1 86 ? 26.013 -43.376 15.595 1.00 50.88 86 ALA A N 1
ATOM 649 C CA . ALA A 1 86 ? 24.964 -43.260 14.592 1.00 50.88 86 ALA A CA 1
ATOM 650 C C . ALA A 1 86 ? 23.753 -44.135 14.970 1.00 50.88 86 ALA A C 1
ATOM 652 O O . ALA A 1 86 ? 23.946 -45.188 15.588 1.00 50.88 86 ALA A O 1
ATOM 653 N N . PRO A 1 87 ? 22.520 -43.739 14.612 1.00 45.22 87 PRO A N 1
ATOM 654 C CA . PRO A 1 87 ? 21.362 -44.587 14.823 1.00 45.22 87 PRO A CA 1
ATOM 655 C C . PRO A 1 87 ? 21.365 -45.758 13.835 1.00 45.22 87 PRO A C 1
ATOM 657 O O . PRO A 1 87 ? 21.616 -45.607 12.640 1.00 45.22 87 PRO A O 1
ATOM 660 N N . VAL A 1 88 ? 21.085 -46.934 14.388 1.00 44.59 88 VAL A N 1
ATOM 661 C CA . VAL A 1 88 ? 20.840 -48.194 13.689 1.00 44.59 88 VAL A CA 1
ATOM 662 C C . VAL A 1 88 ? 19.532 -48.059 12.910 1.00 44.59 88 VAL A C 1
ATOM 664 O O . VAL A 1 88 ? 18.506 -47.684 13.477 1.00 44.59 88 VAL A O 1
ATOM 667 N N . GLY A 1 89 ? 19.582 -48.336 11.607 1.00 35.91 89 GLY A N 1
ATOM 668 C CA . GLY A 1 89 ? 18.419 -48.315 10.729 1.00 35.91 89 GLY A CA 1
ATOM 669 C C . GLY A 1 89 ? 17.412 -49.396 11.114 1.00 35.91 89 GLY A C 1
ATOM 670 O O . GLY A 1 89 ? 17.736 -50.581 11.114 1.00 35.91 89 GLY A O 1
ATOM 671 N N . CYS A 1 90 ? 16.185 -48.977 11.414 1.00 34.19 90 CYS A N 1
ATOM 672 C CA . CYS A 1 90 ? 15.024 -49.852 11.449 1.00 34.19 90 CYS A CA 1
ATOM 673 C C . CYS A 1 90 ? 14.320 -49.712 10.096 1.00 34.19 90 CYS A C 1
ATOM 675 O O . CYS A 1 90 ? 13.839 -48.632 9.750 1.00 34.19 90 CYS A O 1
ATOM 677 N N . GLY A 1 91 ? 14.346 -50.782 9.301 1.00 43.81 91 GLY A N 1
ATOM 678 C CA . GLY A 1 91 ? 13.730 -50.851 7.983 1.00 43.81 91 GLY A CA 1
ATOM 679 C C . GLY A 1 91 ? 12.209 -50.865 8.080 1.00 43.81 91 GLY A C 1
ATOM 680 O O . GLY A 1 91 ? 11.592 -51.923 8.073 1.00 43.81 91 GLY A O 1
ATOM 681 N N . LEU A 1 92 ? 11.613 -49.682 8.133 1.00 49.12 92 LEU A N 1
ATOM 682 C CA . LEU A 1 92 ? 10.261 -49.444 7.654 1.00 49.12 92 LEU A CA 1
ATOM 683 C C . LEU A 1 92 ? 10.411 -48.437 6.526 1.00 49.12 92 LEU A C 1
ATOM 685 O O . LEU A 1 92 ? 10.915 -47.336 6.739 1.00 49.12 92 LEU A O 1
ATOM 689 N N . ALA A 1 93 ? 10.045 -48.855 5.315 1.00 41.22 93 ALA A N 1
ATOM 690 C CA . ALA A 1 93 ? 9.946 -47.962 4.178 1.00 41.22 93 ALA A CA 1
ATOM 691 C C . ALA A 1 93 ? 9.045 -46.795 4.591 1.00 41.22 93 ALA A C 1
ATOM 693 O O . ALA A 1 93 ? 7.838 -46.964 4.765 1.00 41.22 93 ALA A O 1
ATOM 694 N N . ALA A 1 94 ? 9.652 -45.629 4.807 1.00 46.53 94 ALA A N 1
ATOM 695 C CA . ALA A 1 94 ? 8.916 -44.389 4.859 1.00 46.53 94 ALA A CA 1
ATOM 696 C C . ALA A 1 94 ? 8.212 -44.294 3.508 1.00 46.53 94 ALA A C 1
ATOM 698 O O . ALA A 1 94 ? 8.860 -44.130 2.474 1.00 46.53 94 ALA A O 1
ATOM 699 N N . VAL A 1 95 ? 6.894 -44.489 3.507 1.00 47.47 95 VAL A N 1
ATOM 700 C CA . VAL A 1 95 ? 6.072 -43.991 2.417 1.00 47.47 95 VAL A CA 1
ATOM 701 C C . VAL A 1 95 ? 6.337 -42.498 2.441 1.00 47.47 95 VAL A C 1
ATOM 703 O O . VAL A 1 95 ? 5.919 -41.803 3.367 1.00 47.47 95 VAL A O 1
ATOM 706 N N . ASP A 1 96 ? 7.149 -42.048 1.491 1.00 46.56 96 ASP A N 1
ATOM 707 C CA . ASP A 1 96 ? 7.362 -40.642 1.224 1.00 46.56 96 ASP A CA 1
ATOM 708 C C . ASP A 1 96 ? 6.013 -40.126 0.725 1.00 46.56 96 ASP A C 1
ATOM 710 O O . ASP A 1 96 ? 5.684 -40.167 -0.462 1.00 46.56 96 ASP A O 1
ATOM 714 N N . CYS A 1 97 ? 5.138 -39.785 1.671 1.00 44.88 97 CYS A N 1
ATOM 715 C CA . CYS A 1 97 ? 3.927 -39.043 1.405 1.00 44.88 97 CYS A CA 1
ATOM 716 C C . CYS A 1 97 ? 4.418 -37.689 0.910 1.00 44.88 97 CYS A C 1
ATOM 718 O O . CYS A 1 97 ? 4.636 -36.791 1.719 1.00 44.88 97 CYS A O 1
ATOM 720 N N . GLY A 1 98 ? 4.656 -37.598 -0.403 1.00 48.22 98 GLY A N 1
ATOM 721 C CA . GLY A 1 98 ? 5.228 -36.471 -1.136 1.00 48.22 98 GLY A CA 1
ATOM 722 C C . GLY A 1 98 ? 4.354 -35.220 -1.100 1.00 48.22 98 GLY A C 1
ATOM 723 O O . GLY A 1 98 ? 4.024 -34.638 -2.132 1.00 48.22 98 GLY A O 1
ATOM 724 N N . PHE A 1 99 ? 3.968 -34.789 0.095 1.00 50.12 99 PHE A N 1
ATOM 725 C CA . PHE A 1 99 ? 3.408 -33.487 0.357 1.00 50.12 99 PHE A CA 1
ATOM 726 C C . PHE A 1 99 ? 4.559 -32.486 0.329 1.00 50.12 99 PHE A C 1
ATOM 728 O O . PHE A 1 99 ? 5.085 -32.056 1.354 1.00 50.12 99 PHE A O 1
ATOM 735 N N . GLN A 1 100 ? 4.979 -32.130 -0.882 1.00 53.78 100 GLN A N 1
ATOM 736 C CA . GLN A 1 100 ? 5.761 -30.921 -1.066 1.00 53.78 100 GLN A CA 1
ATOM 737 C C . GLN A 1 100 ? 4.859 -29.742 -0.671 1.00 53.78 100 GLN A C 1
ATOM 739 O O . GLN A 1 100 ? 3.770 -29.608 -1.245 1.00 53.78 100 GLN A O 1
ATOM 744 N N . PRO A 1 101 ? 5.249 -28.892 0.298 1.00 51.41 101 PRO A N 1
ATOM 745 C CA . PRO A 1 101 ? 4.509 -27.669 0.563 1.00 51.41 101 PRO A CA 1
ATOM 746 C C . PRO A 1 101 ? 4.514 -26.859 -0.733 1.00 51.41 101 PRO A C 1
ATOM 748 O O . PRO A 1 101 ? 5.574 -26.460 -1.214 1.00 51.41 101 PRO A O 1
ATOM 751 N N . ARG A 1 102 ? 3.338 -26.678 -1.348 1.00 56.72 102 ARG A N 1
ATOM 752 C CA . ARG A 1 102 ? 3.211 -25.862 -2.559 1.00 56.72 102 ARG A CA 1
ATOM 753 C C . ARG A 1 102 ? 3.796 -24.489 -2.246 1.00 56.72 102 ARG A C 1
ATOM 755 O O . ARG A 1 102 ? 3.289 -23.804 -1.357 1.00 56.72 102 ARG A O 1
ATOM 762 N N . ALA A 1 103 ? 4.861 -24.109 -2.950 1.00 62.28 103 ALA A N 1
ATOM 763 C CA . ALA A 1 103 ? 5.381 -22.753 -2.890 1.00 62.28 103 ALA A CA 1
ATOM 764 C C . ALA A 1 103 ? 4.216 -21.794 -3.164 1.00 62.28 103 ALA A C 1
ATOM 766 O O . ALA A 1 103 ? 3.459 -22.001 -4.116 1.00 62.28 103 ALA A O 1
ATOM 767 N N . ILE A 1 104 ? 4.023 -20.804 -2.289 1.00 70.00 104 ILE A N 1
ATOM 768 C CA . ILE A 1 104 ? 2.962 -19.815 -2.475 1.00 70.00 104 ILE A CA 1
ATOM 769 C C . ILE A 1 104 ? 3.286 -19.084 -3.781 1.00 70.00 104 ILE A C 1
ATOM 771 O O . ILE A 1 104 ? 4.377 -18.518 -3.877 1.00 70.00 104 ILE A O 1
ATOM 775 N N . PRO A 1 105 ? 2.398 -19.116 -4.787 1.00 82.56 105 PRO A N 1
ATOM 776 C CA . PRO A 1 105 ? 2.678 -18.483 -6.062 1.00 82.56 105 PRO A CA 1
ATOM 777 C C . PRO A 1 105 ? 2.965 -16.991 -5.868 1.00 82.56 105 PRO A C 1
ATOM 779 O O . PRO A 1 105 ? 2.239 -16.267 -5.178 1.00 82.56 105 PRO A O 1
ATOM 782 N N . MET A 1 106 ? 4.060 -16.552 -6.486 1.00 86.31 106 MET A N 1
ATOM 783 C CA . MET A 1 106 ? 4.474 -15.155 -6.569 1.00 86.31 106 MET A CA 1
ATOM 784 C C . MET A 1 106 ? 4.445 -14.719 -8.034 1.00 86.31 106 MET A C 1
ATOM 786 O O . MET A 1 106 ? 5.465 -14.779 -8.720 1.00 86.31 106 MET A O 1
ATOM 790 N N . PRO A 1 107 ? 3.262 -14.342 -8.544 1.00 95.00 107 PRO A N 1
ATOM 791 C CA . PRO A 1 107 ? 3.134 -13.733 -9.854 1.00 95.00 107 PRO A CA 1
ATOM 792 C C . PRO A 1 107 ? 4.090 -12.558 -10.056 1.00 95.00 107 PRO A C 1
ATOM 794 O O . PRO A 1 107 ? 4.356 -11.786 -9.133 1.00 95.00 107 PRO A O 1
ATOM 797 N N . LEU A 1 108 ? 4.552 -12.403 -11.294 1.00 96.56 108 LEU A N 1
ATOM 798 C CA . LEU A 1 108 ? 5.403 -11.303 -11.729 1.00 96.56 108 LEU A CA 1
ATOM 799 C C . LEU A 1 108 ? 4.707 -10.518 -12.843 1.00 96.56 108 LEU A C 1
ATOM 801 O O . LEU A 1 108 ? 4.130 -11.103 -13.763 1.00 96.56 108 LEU A O 1
ATOM 805 N N . LEU A 1 109 ? 4.802 -9.194 -12.783 1.00 97.50 109 LEU A N 1
ATOM 806 C CA . LEU A 1 109 ? 4.383 -8.284 -13.846 1.00 97.50 109 LEU A CA 1
ATOM 807 C C . LEU A 1 109 ? 5.435 -7.185 -13.992 1.00 97.50 109 LEU A C 1
ATOM 809 O O . LEU A 1 109 ? 5.644 -6.410 -13.062 1.00 97.50 109 LEU A O 1
ATOM 813 N N . ARG A 1 110 ? 6.096 -7.128 -15.158 1.00 97.25 110 ARG A N 1
ATOM 814 C CA . ARG A 1 110 ? 7.124 -6.116 -15.487 1.00 97.25 110 ARG A CA 1
ATOM 815 C C . ARG A 1 110 ? 8.241 -6.033 -14.430 1.00 97.25 110 ARG A C 1
ATOM 817 O O . ARG A 1 110 ? 8.626 -4.955 -13.993 1.00 97.25 110 ARG A O 1
ATOM 824 N N . GLY A 1 111 ? 8.680 -7.191 -13.933 1.00 96.38 111 GLY A N 1
ATOM 825 C CA . GLY A 1 111 ? 9.698 -7.300 -12.880 1.00 96.38 111 GLY A CA 1
ATOM 826 C C . GLY A 1 111 ? 9.203 -7.029 -11.451 1.00 96.38 111 GLY A C 1
ATOM 827 O O . GLY A 1 111 ? 9.977 -7.160 -10.509 1.00 96.38 111 GLY A O 1
ATOM 828 N N . CYS A 1 112 ? 7.927 -6.682 -11.252 1.00 97.38 112 CYS A N 1
ATOM 829 C CA . CYS A 1 112 ? 7.332 -6.507 -9.925 1.00 97.38 112 CYS A CA 1
ATOM 830 C C . CYS A 1 112 ? 6.602 -7.773 -9.464 1.00 97.38 112 CYS A C 1
ATOM 832 O O . CYS A 1 112 ? 5.815 -8.350 -10.213 1.00 97.38 112 CYS A O 1
ATOM 834 N N . GLU A 1 113 ? 6.823 -8.165 -8.212 1.00 96.94 113 GLU A N 1
ATOM 835 C CA . GLU A 1 113 ? 6.141 -9.288 -7.563 1.00 96.94 113 GLU A CA 1
ATOM 836 C C . GLU A 1 113 ? 4.748 -8.897 -7.056 1.00 96.94 113 GLU A C 1
ATOM 838 O O . GLU A 1 113 ? 4.548 -7.799 -6.528 1.00 96.94 113 GLU A O 1
ATOM 843 N N . PHE A 1 114 ? 3.795 -9.825 -7.158 1.00 97.25 114 PHE A N 1
ATOM 844 C CA . PHE A 1 114 ? 2.437 -9.694 -6.629 1.00 97.25 114 PHE A CA 1
ATOM 845 C C . PHE A 1 114 ? 1.970 -11.015 -5.990 1.00 97.25 114 PHE A C 1
ATOM 847 O O . PHE A 1 114 ? 1.237 -11.769 -6.623 1.00 97.25 114 PHE A O 1
ATOM 854 N N . PRO A 1 115 ? 2.393 -11.329 -4.746 1.00 96.62 115 PRO A N 1
ATOM 855 C CA . PRO A 1 115 ? 2.030 -12.576 -4.065 1.00 96.62 115 PRO A CA 1
ATOM 856 C C . PRO A 1 115 ? 0.513 -12.837 -3.961 1.00 96.62 115 PRO A C 1
ATOM 858 O O . PRO A 1 115 ? -0.218 -12.050 -3.363 1.00 96.62 115 PRO A O 1
ATOM 861 N N . ASP A 1 116 ? 0.051 -14.017 -4.391 1.00 94.75 116 ASP A N 1
ATOM 862 C CA . ASP A 1 116 ? -1.389 -14.355 -4.466 1.00 94.75 116 ASP A CA 1
ATOM 863 C C . ASP A 1 116 ? -2.123 -14.361 -3.111 1.00 94.75 116 ASP A C 1
ATOM 865 O O . ASP A 1 116 ? -3.350 -14.283 -3.047 1.00 94.75 116 ASP A O 1
ATOM 869 N N . ARG A 1 117 ? -1.379 -14.461 -2.003 1.00 94.88 117 ARG A N 1
ATOM 870 C CA . ARG A 1 117 ? -1.928 -14.425 -0.635 1.00 94.88 117 ARG A CA 1
ATOM 871 C C . ARG A 1 117 ? -2.366 -13.030 -0.176 1.00 94.88 117 ARG A C 1
ATOM 873 O O . ARG A 1 117 ? -2.946 -12.910 0.903 1.00 94.88 117 ARG A O 1
ATOM 880 N N . LEU A 1 118 ? -2.017 -11.986 -0.925 1.00 97.81 118 LEU A N 1
ATOM 881 C CA . LEU A 1 118 ? -2.316 -10.599 -0.590 1.00 97.81 118 LEU A CA 1
ATOM 882 C C . LEU A 1 118 ? -3.531 -10.104 -1.373 1.00 97.81 118 LEU A C 1
ATOM 884 O O . LEU A 1 118 ? -3.855 -10.593 -2.455 1.00 97.81 118 LEU A O 1
ATOM 888 N N . LEU A 1 119 ? -4.191 -9.101 -0.809 1.00 98.44 119 LEU A N 1
ATOM 889 C CA . LEU A 1 119 ? -5.160 -8.276 -1.514 1.00 98.44 119 LEU A CA 1
ATOM 890 C C . LEU A 1 119 ? -4.493 -6.963 -1.925 1.00 98.44 119 LEU A C 1
ATOM 892 O O . LEU A 1 119 ? -3.526 -6.531 -1.301 1.00 98.44 119 LEU A O 1
ATOM 896 N N . TYR A 1 120 ? -5.024 -6.305 -2.942 1.00 98.50 120 TYR A N 1
ATOM 897 C CA . TYR A 1 120 ? -4.436 -5.127 -3.557 1.00 98.50 120 TYR A CA 1
ATOM 898 C C . TYR A 1 120 ? -5.469 -4.023 -3.710 1.00 98.50 120 TYR A C 1
ATOM 900 O O . TYR A 1 120 ? -6.624 -4.275 -4.060 1.00 98.50 120 TYR A O 1
ATOM 908 N N . ARG A 1 121 ? -5.017 -2.785 -3.510 1.00 98.00 121 ARG A N 1
ATOM 909 C CA . ARG A 1 121 ? -5.716 -1.589 -3.971 1.00 98.00 121 ARG A CA 1
ATOM 910 C C . ARG A 1 121 ? -4.849 -0.925 -5.043 1.00 98.00 121 ARG A C 1
ATOM 912 O O . ARG A 1 121 ? -3.886 -0.246 -4.688 1.00 98.00 121 ARG A O 1
ATOM 919 N N . PRO A 1 122 ? -5.131 -1.158 -6.338 1.00 97.19 122 PRO A N 1
ATOM 920 C CA . PRO A 1 122 ? -4.256 -0.710 -7.418 1.00 97.19 122 PRO A CA 1
ATOM 921 C C . PRO A 1 122 ? -3.984 0.794 -7.433 1.00 97.19 122 PRO A C 1
ATOM 923 O O . PRO A 1 122 ? -2.851 1.187 -7.688 1.00 97.19 122 PRO A O 1
ATOM 926 N N . GLU A 1 123 ? -4.990 1.624 -7.150 1.00 94.56 123 GLU A N 1
ATOM 927 C CA . GLU A 1 123 ? -4.881 3.085 -7.245 1.00 94.56 123 GLU A CA 1
ATOM 928 C C . GLU A 1 123 ? -3.983 3.687 -6.171 1.00 94.56 123 GLU A C 1
ATOM 930 O O . GLU A 1 123 ? -3.284 4.638 -6.469 1.00 94.56 123 GLU A O 1
ATOM 935 N N . SER A 1 124 ? -3.964 3.123 -4.960 1.00 95.06 124 SER A N 1
ATOM 936 C CA . SER A 1 124 ? -3.077 3.587 -3.884 1.00 95.06 124 SER A CA 1
ATOM 937 C C . SER A 1 124 ? -1.753 2.823 -3.826 1.00 95.06 124 SER A C 1
ATOM 939 O O . SER A 1 124 ? -0.932 3.050 -2.940 1.00 95.06 124 SER A O 1
ATOM 941 N N . HIS A 1 125 ? -1.537 1.872 -4.741 1.00 96.81 125 HIS A N 1
ATOM 942 C CA . HIS A 1 125 ? -0.358 1.005 -4.774 1.00 96.81 125 HIS A CA 1
ATOM 943 C C . HIS A 1 125 ? -0.112 0.208 -3.483 1.00 96.81 125 HIS A C 1
ATOM 945 O O . HIS A 1 125 ? 1.024 -0.198 -3.212 1.00 96.81 125 HIS A O 1
ATOM 951 N N . LEU A 1 126 ? -1.165 -0.049 -2.703 1.00 98.31 126 LEU A N 1
ATOM 952 C CA . LEU A 1 126 ? -1.089 -0.762 -1.431 1.00 98.31 126 LEU A CA 1
ATOM 953 C C . LEU A 1 126 ? -1.433 -2.242 -1.582 1.00 98.31 126 LEU A C 1
ATOM 955 O O . LEU A 1 126 ? -2.298 -2.631 -2.374 1.00 98.31 126 LEU A O 1
ATOM 959 N N . TRP A 1 127 ? -0.790 -3.059 -0.754 1.00 98.69 127 TRP A N 1
ATOM 960 C CA . TRP A 1 127 ? -1.180 -4.440 -0.505 1.00 98.69 127 TRP A CA 1
ATOM 961 C C . TRP A 1 127 ? -1.705 -4.602 0.924 1.00 98.69 127 TRP A C 1
ATOM 963 O O . TRP A 1 127 ? -1.322 -3.871 1.837 1.00 98.69 127 TRP A O 1
ATOM 973 N N . PHE A 1 128 ? -2.581 -5.587 1.110 1.00 98.75 128 PHE A N 1
ATOM 974 C CA . PHE A 1 128 ? -3.265 -5.895 2.359 1.00 98.75 128 PHE A CA 1
ATOM 975 C C . PHE A 1 128 ? -3.177 -7.403 2.618 1.00 98.75 128 PHE A C 1
ATOM 977 O O . PHE A 1 128 ? -3.740 -8.200 1.868 1.00 98.75 128 PHE A O 1
ATOM 984 N N . ALA A 1 129 ? -2.486 -7.812 3.681 1.00 98.56 129 ALA A N 1
ATOM 985 C CA . ALA A 1 129 ? -2.490 -9.190 4.160 1.00 98.56 129 ALA A CA 1
ATOM 986 C C . ALA A 1 129 ? -3.590 -9.357 5.223 1.00 98.56 129 ALA A C 1
ATOM 988 O O . ALA A 1 129 ? -3.528 -8.691 6.263 1.00 98.56 129 ALA A O 1
ATOM 989 N N . PRO A 1 130 ? -4.593 -10.226 5.011 1.00 97.81 130 PRO A N 1
ATOM 990 C CA . PRO A 1 130 ? -5.616 -10.482 6.019 1.00 97.81 130 PRO A CA 1
ATOM 991 C C . PRO A 1 130 ? -5.008 -11.105 7.283 1.00 97.81 130 PRO A C 1
ATOM 993 O O . PRO A 1 130 ? -4.308 -12.112 7.207 1.00 97.81 130 PRO A O 1
ATOM 996 N N . LEU A 1 131 ? -5.310 -10.530 8.449 1.00 97.81 131 LEU A N 1
ATOM 997 C CA . LEU A 1 131 ? -4.939 -11.072 9.766 1.00 97.81 131 LEU A CA 1
ATOM 998 C C . LEU A 1 131 ? -6.129 -11.736 10.485 1.00 97.81 131 LEU A C 1
ATOM 1000 O O . LEU A 1 131 ? -5.971 -12.275 11.577 1.00 97.81 131 LEU A O 1
ATOM 1004 N N . GLY A 1 132 ? -7.316 -11.709 9.868 1.00 94.94 132 GLY A N 1
ATOM 1005 C CA . GLY A 1 132 ? -8.574 -12.186 10.445 1.00 94.94 132 GLY A CA 1
ATOM 1006 C C . GLY A 1 132 ? -9.402 -11.064 11.080 1.00 94.94 132 GLY A C 1
ATOM 1007 O O . GLY A 1 132 ? -8.904 -9.969 11.323 1.00 94.94 132 GLY A O 1
ATOM 1008 N N . ALA A 1 133 ? -10.695 -11.330 11.305 1.00 92.31 133 ALA A N 1
ATOM 1009 C CA . ALA A 1 133 ? -11.639 -10.420 11.976 1.00 92.31 133 ALA A CA 1
ATOM 1010 C C . ALA A 1 133 ? -11.658 -8.968 11.435 1.00 92.31 133 ALA A C 1
ATOM 1012 O O . ALA A 1 133 ? -11.790 -8.019 12.198 1.00 92.31 133 ALA A O 1
ATOM 1013 N N . GLY A 1 134 ? -11.502 -8.779 10.119 1.00 95.38 134 GLY A N 1
ATOM 1014 C CA . GLY A 1 134 ? -11.501 -7.443 9.503 1.00 95.38 134 GLY A CA 1
ATOM 1015 C C . GLY A 1 134 ? -10.225 -6.624 9.741 1.00 95.38 134 GLY A C 1
ATOM 1016 O O . GLY A 1 134 ? -10.206 -5.434 9.429 1.00 95.38 134 GLY A O 1
ATOM 1017 N N . ARG A 1 135 ? -9.160 -7.245 10.265 1.00 98.25 135 ARG A N 1
ATOM 1018 C CA . ARG A 1 135 ? -7.833 -6.641 10.408 1.00 98.25 135 ARG A CA 1
ATOM 1019 C C . ARG A 1 135 ? -6.932 -7.014 9.234 1.00 98.25 135 ARG A C 1
ATOM 1021 O O . ARG A 1 135 ? -6.879 -8.171 8.811 1.00 98.25 135 ARG A O 1
ATOM 1028 N N . PHE A 1 136 ? -6.184 -6.033 8.748 1.00 98.75 136 PHE A N 1
ATOM 1029 C CA . PHE A 1 136 ? -5.280 -6.155 7.615 1.00 98.75 136 PHE A CA 1
ATOM 1030 C C . PHE A 1 136 ? -3.924 -5.566 7.965 1.00 98.75 136 PHE A C 1
ATOM 1032 O O . PHE A 1 136 ? -3.849 -4.442 8.453 1.00 98.75 136 PHE A O 1
ATOM 1039 N N . ARG A 1 137 ? -2.854 -6.296 7.665 1.00 98.81 137 ARG A N 1
ATOM 1040 C CA . ARG A 1 137 ? -1.512 -5.724 7.590 1.00 98.81 137 ARG A CA 1
ATOM 1041 C C . ARG A 1 137 ? -1.338 -5.053 6.242 1.00 98.81 137 ARG A C 1
ATOM 1043 O O . ARG A 1 137 ? -1.630 -5.669 5.223 1.00 98.81 137 ARG A O 1
ATOM 1050 N N . VAL A 1 138 ? -0.866 -3.819 6.243 1.00 98.81 138 VAL A N 1
ATOM 1051 C CA . VAL A 1 138 ? -0.810 -2.961 5.061 1.00 98.81 138 VAL A CA 1
ATOM 1052 C C . VAL A 1 138 ? 0.636 -2.626 4.739 1.00 98.81 138 VAL A C 1
ATOM 1054 O O . VAL A 1 138 ? 1.414 -2.303 5.637 1.00 98.81 138 VAL A O 1
ATOM 1057 N N . GLY A 1 139 ? 0.987 -2.654 3.460 1.00 98.44 139 GLY A N 1
ATOM 1058 C CA . GLY A 1 139 ? 2.264 -2.155 2.963 1.00 98.44 139 GLY A CA 1
ATOM 1059 C C . GLY A 1 139 ? 2.155 -1.632 1.537 1.00 98.44 139 GLY A C 1
ATOM 1060 O O . GLY A 1 139 ? 1.074 -1.620 0.948 1.00 98.44 139 GLY A O 1
ATOM 1061 N N . VAL A 1 140 ? 3.280 -1.181 0.989 1.00 97.94 140 VAL A N 1
ATOM 1062 C CA . VAL A 1 140 ? 3.361 -0.651 -0.380 1.00 97.94 140 VAL A CA 1
ATOM 1063 C C . VAL A 1 140 ? 3.825 -1.756 -1.318 1.00 97.94 140 VAL A C 1
ATOM 1065 O O . VAL A 1 140 ? 4.698 -2.547 -0.978 1.00 97.94 140 VAL A O 1
ATOM 1068 N N . THR A 1 141 ? 3.231 -1.845 -2.502 1.00 98.06 141 THR A N 1
ATOM 1069 C CA . THR A 1 141 ? 3.656 -2.796 -3.541 1.00 98.06 141 THR A CA 1
ATOM 1070 C C . THR A 1 141 ? 5.049 -2.463 -4.072 1.00 98.06 141 THR A C 1
ATOM 1072 O O . THR A 1 141 ? 5.489 -1.315 -4.015 1.00 98.06 141 THR A O 1
ATOM 1075 N N . ARG A 1 142 ? 5.732 -3.448 -4.676 1.00 97.31 142 ARG A N 1
ATOM 1076 C CA . ARG A 1 142 ? 7.015 -3.206 -5.358 1.00 97.31 142 ARG A CA 1
ATOM 1077 C C . ARG A 1 142 ? 6.909 -2.107 -6.418 1.00 97.31 142 ARG A C 1
ATOM 1079 O O . ARG A 1 142 ? 7.794 -1.263 -6.516 1.00 97.31 142 ARG A O 1
ATOM 1086 N N . PHE A 1 143 ? 5.796 -2.091 -7.148 1.00 96.94 143 PHE A N 1
ATOM 1087 C CA . PHE A 1 143 ? 5.479 -1.040 -8.107 1.00 96.94 143 PHE A CA 1
ATOM 1088 C C . PHE A 1 143 ? 5.318 0.331 -7.432 1.00 96.94 143 PHE A C 1
ATOM 1090 O O . PHE A 1 143 ? 5.932 1.296 -7.874 1.00 96.94 143 PHE A O 1
ATOM 1097 N N . GLY A 1 144 ? 4.571 0.417 -6.326 1.00 95.81 144 GLY A N 1
ATOM 1098 C CA . GLY A 1 144 ? 4.413 1.668 -5.576 1.00 95.81 144 GLY A CA 1
ATOM 1099 C C . GLY A 1 144 ? 5.735 2.228 -5.048 1.00 95.81 144 GLY A C 1
ATOM 1100 O O . GLY A 1 144 ? 5.976 3.429 -5.152 1.00 95.81 144 GLY A O 1
ATOM 1101 N N . VAL A 1 145 ? 6.629 1.369 -4.548 1.00 95.38 145 VAL A N 1
ATOM 1102 C CA . VAL A 1 145 ? 7.981 1.779 -4.133 1.00 95.38 145 VAL A CA 1
ATOM 1103 C C . VAL A 1 145 ? 8.764 2.336 -5.322 1.00 95.38 145 VAL A C 1
ATOM 1105 O O . VAL A 1 145 ? 9.313 3.427 -5.226 1.00 95.38 145 VAL A O 1
ATOM 1108 N N . ALA A 1 146 ? 8.749 1.651 -6.468 1.00 94.69 146 ALA A N 1
ATOM 1109 C CA . ALA A 1 146 ? 9.438 2.130 -7.665 1.00 94.69 146 ALA A CA 1
ATOM 1110 C C . ALA A 1 146 ? 8.914 3.498 -8.144 1.00 94.69 146 ALA A C 1
ATOM 1112 O O . ALA A 1 146 ? 9.711 4.364 -8.495 1.00 94.69 146 ALA A O 1
ATOM 1113 N N . LEU A 1 147 ? 7.596 3.727 -8.101 1.00 92.44 147 LEU A N 1
ATOM 1114 C CA . LEU A 1 147 ? 6.988 5.028 -8.414 1.00 92.44 147 LEU A CA 1
ATOM 1115 C C . LEU A 1 147 ? 7.360 6.130 -7.416 1.00 92.44 147 LEU A C 1
ATOM 1117 O O . LEU A 1 147 ? 7.434 7.301 -7.788 1.00 92.44 147 LEU A O 1
ATOM 1121 N N . SER A 1 148 ? 7.572 5.764 -6.152 1.00 91.12 148 SER A N 1
ATOM 1122 C CA . SER A 1 148 ? 7.920 6.711 -5.090 1.00 91.12 148 SER A CA 1
ATOM 1123 C C . SER A 1 148 ? 9.357 7.218 -5.208 1.00 91.12 148 SER A C 1
ATOM 1125 O O . SER A 1 148 ? 9.658 8.314 -4.740 1.00 91.12 148 SER A O 1
ATOM 1127 N N . GLY A 1 149 ? 10.240 6.431 -5.829 1.00 90.12 149 GLY A N 1
ATOM 1128 C CA . GLY A 1 149 ? 11.686 6.607 -5.729 1.00 90.12 149 GLY A CA 1
ATOM 1129 C C . GLY A 1 149 ? 12.245 5.984 -4.445 1.00 90.12 149 GLY A C 1
ATOM 1130 O O . GLY A 1 149 ? 11.616 5.121 -3.837 1.00 90.12 149 GLY A O 1
ATOM 1131 N N . GLU A 1 150 ? 13.442 6.403 -4.028 1.00 92.88 150 GLU A N 1
ATOM 1132 C CA . GLU A 1 150 ? 14.075 5.870 -2.813 1.00 92.88 150 GLU A CA 1
ATOM 1133 C C . GLU A 1 150 ? 13.286 6.281 -1.562 1.00 92.88 150 GLU A C 1
ATOM 1135 O O . GLU A 1 150 ? 13.316 7.447 -1.165 1.00 92.88 150 GLU A O 1
ATOM 1140 N N . ILE A 1 151 ? 12.621 5.317 -0.920 1.00 95.56 151 ILE A N 1
ATOM 1141 C CA . ILE A 1 151 ? 11.938 5.499 0.363 1.00 95.56 151 ILE A CA 1
ATOM 1142 C C . ILE A 1 151 ? 12.970 5.694 1.475 1.00 95.56 151 ILE A C 1
ATOM 1144 O O . ILE A 1 151 ? 13.884 4.882 1.635 1.00 95.56 151 ILE A O 1
ATOM 1148 N N . LEU A 1 152 ? 12.793 6.736 2.279 1.00 96.88 152 LEU A N 1
ATOM 1149 C CA . LEU A 1 152 ? 13.692 7.109 3.367 1.00 96.88 152 LEU A CA 1
ATOM 1150 C C . LEU A 1 152 ? 13.055 6.848 4.733 1.00 96.88 152 LEU A C 1
ATOM 1152 O O . LEU A 1 152 ? 13.656 6.179 5.576 1.00 96.88 152 LEU A O 1
ATOM 1156 N N . LEU A 1 153 ? 11.829 7.336 4.934 1.00 97.75 153 LEU A N 1
ATOM 1157 C CA . LEU A 1 153 ? 11.153 7.328 6.229 1.00 97.75 153 LEU A CA 1
ATOM 1158 C C . LEU A 1 153 ? 9.661 7.026 6.084 1.00 97.75 153 LEU A C 1
ATOM 1160 O O . LEU A 1 153 ? 9.024 7.401 5.099 1.00 97.75 153 LEU A O 1
ATOM 1164 N N . PHE A 1 154 ? 9.104 6.379 7.106 1.00 98.31 154 PHE A N 1
ATOM 1165 C CA . PHE A 1 154 ? 7.669 6.255 7.306 1.00 98.31 154 PHE A CA 1
ATOM 1166 C C . PHE A 1 154 ? 7.291 6.796 8.684 1.00 98.31 154 PHE A C 1
ATOM 1168 O O . PHE A 1 154 ? 7.773 6.301 9.700 1.00 98.31 154 PHE A O 1
ATOM 1175 N N . THR A 1 155 ? 6.379 7.764 8.716 1.00 98.44 155 THR A N 1
ATOM 1176 C CA . THR A 1 155 ? 5.867 8.360 9.954 1.00 98.44 155 THR A CA 1
ATOM 1177 C C . THR A 1 155 ? 4.393 7.990 10.123 1.00 98.44 155 THR A C 1
ATOM 1179 O O . THR A 1 155 ? 3.530 8.610 9.486 1.00 98.44 155 THR A O 1
ATOM 1182 N N . PRO A 1 156 ? 4.058 6.980 10.946 1.00 98.44 156 PRO A N 1
ATOM 1183 C CA . PRO A 1 156 ? 2.675 6.594 11.194 1.00 98.44 156 PRO A CA 1
ATOM 1184 C C . PRO A 1 156 ? 1.952 7.633 12.059 1.00 98.44 156 PRO A C 1
ATOM 1186 O O . PRO A 1 156 ? 2.551 8.338 12.872 1.00 98.44 156 PRO A O 1
ATOM 1189 N N . LYS A 1 157 ? 0.625 7.686 11.941 1.00 98.62 157 LYS A N 1
ATOM 1190 C CA . L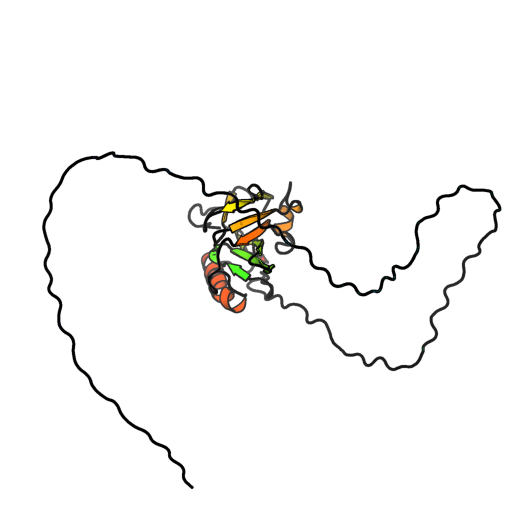YS A 1 157 ? -0.216 8.335 12.951 1.00 98.62 157 LYS A CA 1
ATOM 1191 C C . LYS A 1 157 ? -0.211 7.547 14.270 1.00 98.62 157 LYS A C 1
ATOM 1193 O O . LYS A 1 157 ? 0.122 6.361 14.270 1.00 98.62 157 LYS A O 1
ATOM 1198 N N . PRO A 1 158 ? -0.641 8.166 15.387 1.00 98.38 158 PRO A N 1
ATOM 1199 C CA . PRO A 1 158 ? -0.768 7.463 16.657 1.00 98.38 158 PRO A CA 1
ATOM 1200 C C . PRO A 1 158 ? -1.657 6.218 16.553 1.00 98.38 158 PRO A C 1
ATOM 1202 O O . PRO A 1 158 ? -2.753 6.263 15.988 1.00 98.38 158 PRO A O 1
ATOM 1205 N N . VAL A 1 159 ? -1.190 5.114 17.137 1.00 98.69 159 VAL A N 1
ATOM 1206 C CA . VAL A 1 159 ? -1.980 3.887 17.296 1.00 98.69 159 VAL A CA 1
ATOM 1207 C C . VAL A 1 159 ? -3.249 4.187 18.096 1.00 98.69 159 VAL A C 1
ATOM 1209 O O . VAL A 1 159 ? -3.230 4.953 19.056 1.00 98.69 159 VAL A O 1
ATOM 1212 N N . GLY A 1 160 ? -4.360 3.583 17.682 1.00 98.50 160 GLY A N 1
ATOM 1213 C CA . GLY A 1 160 ? -5.689 3.772 18.256 1.00 98.50 160 GLY A CA 1
ATOM 1214 C C . GLY A 1 160 ? -6.530 4.838 17.554 1.00 98.50 160 GLY A C 1
ATOM 1215 O O . GLY A 1 160 ? -7.734 4.884 17.790 1.00 98.50 160 GLY A O 1
ATOM 1216 N N . VAL A 1 161 ? -5.946 5.658 16.672 1.00 98.62 161 VAL A N 1
ATOM 1217 C CA . VAL A 1 161 ? -6.713 6.672 15.935 1.00 98.62 161 VAL A CA 1
ATOM 1218 C C . VAL A 1 161 ? -7.684 6.026 14.946 1.00 98.62 161 VAL A C 1
ATOM 1220 O O . VAL A 1 161 ? -7.340 5.068 14.248 1.00 98.62 161 VAL A O 1
ATOM 1223 N N . GLU A 1 162 ? -8.887 6.589 14.859 1.00 98.69 162 GLU A N 1
ATOM 1224 C CA . GLU A 1 162 ? -9.863 6.265 13.822 1.00 98.69 162 GLU A CA 1
ATOM 1225 C C . GLU A 1 162 ? -9.691 7.190 12.613 1.00 98.69 162 GLU A C 1
ATOM 1227 O O . GLU A 1 162 ? -9.421 8.389 12.727 1.00 98.69 162 GLU A O 1
ATOM 1232 N N . LEU A 1 163 ? -9.828 6.614 11.427 1.00 98.44 163 LEU A N 1
ATOM 1233 C CA . LEU A 1 163 ? -9.592 7.249 10.142 1.00 98.44 163 LEU A CA 1
ATOM 1234 C C . LEU A 1 163 ? -10.808 7.004 9.257 1.00 98.44 163 LEU A C 1
ATOM 1236 O O . LEU A 1 163 ? -11.224 5.863 9.076 1.00 98.44 163 LEU A O 1
ATOM 1240 N N . ALA A 1 164 ? -11.355 8.063 8.665 1.00 98.38 164 ALA A N 1
ATOM 1241 C CA . ALA A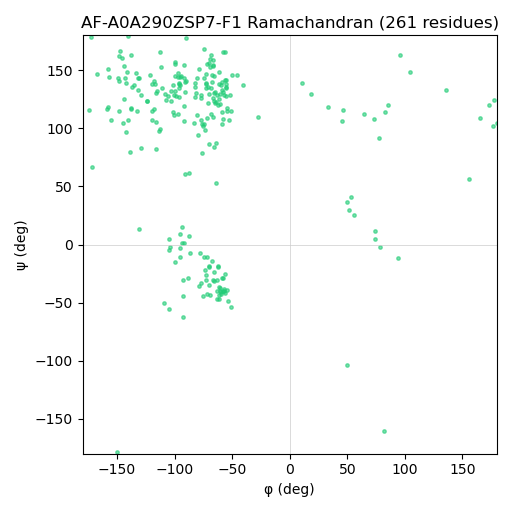 1 164 ? -12.319 7.909 7.580 1.00 98.38 164 ALA A CA 1
ATOM 1242 C C . ALA A 1 164 ? -11.631 7.355 6.316 1.00 98.38 164 ALA A C 1
ATOM 1244 O O . ALA A 1 164 ? -10.414 7.486 6.151 1.00 98.38 164 ALA A O 1
ATOM 1245 N N . ALA A 1 165 ? -12.413 6.775 5.403 1.00 97.56 165 ALA A N 1
ATOM 1246 C CA . ALA A 1 165 ? -11.915 6.379 4.087 1.00 97.56 165 ALA A CA 1
ATOM 1247 C C . ALA A 1 165 ? -11.274 7.579 3.361 1.00 97.56 165 ALA A C 1
ATOM 1249 O O . ALA A 1 165 ? -11.735 8.716 3.481 1.00 97.56 165 ALA A O 1
ATOM 1250 N N . GLY A 1 166 ? -10.175 7.335 2.652 1.00 96.62 166 GLY A N 1
ATOM 1251 C CA . GLY A 1 166 ? -9.379 8.362 1.981 1.00 96.62 166 GLY A CA 1
ATOM 1252 C C . GLY A 1 166 ? -8.526 9.222 2.919 1.00 96.62 166 GLY A C 1
ATOM 1253 O O . GLY A 1 166 ? -7.892 10.173 2.467 1.00 96.62 166 GLY A O 1
ATOM 1254 N N . ARG A 1 167 ? -8.478 8.946 4.231 1.00 97.88 167 ARG A N 1
ATOM 1255 C CA . ARG A 1 167 ? -7.596 9.679 5.156 1.00 97.88 167 ARG A CA 1
ATOM 1256 C C . ARG A 1 167 ? -6.250 8.979 5.303 1.00 97.88 167 ARG A C 1
ATOM 1258 O O . ARG A 1 167 ? -6.170 7.757 5.356 1.00 97.88 167 ARG A O 1
ATOM 1265 N N . GLY A 1 168 ? -5.190 9.781 5.417 1.00 97.81 168 GLY A N 1
ATOM 1266 C CA . GLY A 1 168 ? -3.831 9.288 5.639 1.00 97.81 168 GLY A CA 1
ATOM 1267 C C . GLY A 1 168 ? -3.684 8.586 6.991 1.00 97.81 168 GLY A C 1
ATOM 1268 O O . GLY A 1 168 ? -4.092 9.161 8.006 1.00 97.81 168 GLY A O 1
ATOM 1269 N N . PHE A 1 169 ? -3.088 7.393 7.017 1.00 98.25 169 PHE A N 1
ATOM 1270 C CA . PHE A 1 169 ? -2.660 6.696 8.239 1.00 98.25 169 PHE A CA 1
ATOM 1271 C C . PHE A 1 169 ? -1.179 6.934 8.574 1.00 98.25 169 PHE A C 1
ATOM 1273 O O . PHE A 1 169 ? -0.746 6.621 9.679 1.00 98.25 169 PHE A O 1
ATOM 1280 N N . GLY A 1 170 ? -0.416 7.522 7.653 1.00 98.00 170 GLY A N 1
ATOM 1281 C CA . GLY A 1 170 ? 0.968 7.933 7.858 1.00 98.00 170 GLY A CA 1
ATOM 1282 C C . GLY A 1 170 ? 1.496 8.742 6.675 1.00 98.00 170 GLY A C 1
ATOM 1283 O O . GLY A 1 170 ? 0.770 8.968 5.701 1.00 98.00 170 GLY A O 1
ATOM 1284 N N . LEU A 1 171 ? 2.745 9.180 6.780 1.00 97.56 171 LEU A N 1
ATOM 1285 C CA . LEU A 1 171 ? 3.489 9.877 5.734 1.00 97.56 171 LEU A CA 1
ATOM 1286 C C . LEU A 1 171 ? 4.667 9.008 5.297 1.00 97.56 171 LEU A C 1
ATOM 1288 O O . LEU A 1 171 ? 5.394 8.506 6.152 1.00 97.56 171 LEU A O 1
ATOM 1292 N N . LEU A 1 172 ? 4.852 8.844 3.991 1.00 96.50 172 LEU A N 1
ATOM 1293 C CA . LEU A 1 172 ? 6.061 8.271 3.410 1.00 96.50 172 LEU A CA 1
ATOM 1294 C C . LEU A 1 172 ? 6.912 9.389 2.822 1.00 96.50 172 LEU A C 1
ATOM 1296 O O . LEU A 1 172 ? 6.415 10.241 2.086 1.00 96.50 172 LEU A O 1
ATOM 1300 N N . GLU A 1 173 ? 8.194 9.372 3.150 1.00 95.88 173 GLU A N 1
ATOM 1301 C CA . GLU A 1 173 ? 9.194 10.272 2.593 1.00 95.88 173 GLU A CA 1
ATOM 1302 C C . GLU A 1 173 ? 10.060 9.504 1.601 1.00 95.88 173 GLU A C 1
ATOM 1304 O O . GLU A 1 173 ? 10.609 8.450 1.934 1.00 95.88 173 GLU A O 1
ATOM 1309 N N . ALA A 1 174 ? 10.183 10.037 0.388 1.00 92.69 174 ALA A N 1
ATOM 1310 C CA . ALA A 1 174 ? 11.005 9.476 -0.669 1.00 92.69 174 ALA A CA 1
ATOM 1311 C C . ALA A 1 174 ? 11.776 10.577 -1.401 1.00 92.69 174 ALA A C 1
ATOM 1313 O O . ALA A 1 174 ? 11.184 11.471 -2.016 1.00 92.69 174 ALA A O 1
ATOM 1314 N N . GLY A 1 175 ? 13.108 10.524 -1.337 1.00 87.50 175 GLY A N 1
ATOM 1315 C CA . GLY A 1 175 ? 13.989 11.547 -1.903 1.00 87.50 175 GLY A CA 1
ATOM 1316 C C . GLY A 1 175 ? 13.602 12.972 -1.482 1.00 87.50 175 GLY A C 1
ATOM 1317 O O . GLY A 1 175 ? 13.889 13.399 -0.373 1.00 87.50 175 GLY A O 1
ATOM 1318 N N . LYS A 1 176 ? 12.970 13.722 -2.395 1.00 83.19 176 LYS A N 1
ATOM 1319 C CA . LYS A 1 176 ? 12.534 15.119 -2.187 1.00 83.19 176 LYS A CA 1
ATOM 1320 C C . LYS A 1 176 ? 11.023 15.279 -1.977 1.00 83.19 176 LYS A C 1
ATOM 1322 O O . LYS A 1 176 ? 10.529 16.400 -1.965 1.00 83.19 176 LYS A O 1
ATOM 1327 N N . THR A 1 177 ? 10.272 14.182 -1.904 1.00 86.88 177 THR A N 1
ATOM 1328 C CA . THR A 1 177 ? 8.808 14.196 -1.793 1.00 86.88 177 THR A CA 1
ATOM 1329 C C . THR A 1 177 ? 8.370 13.555 -0.483 1.00 86.88 177 THR A C 1
ATOM 1331 O O . THR A 1 177 ? 8.890 12.515 -0.093 1.00 86.88 177 THR A O 1
ATOM 1334 N N . VAL A 1 178 ? 7.348 14.130 0.146 1.00 92.69 178 VAL A N 1
ATOM 1335 C CA . VAL A 1 178 ? 6.586 13.491 1.223 1.00 92.69 178 VAL A CA 1
ATOM 1336 C C . VAL A 1 178 ? 5.153 13.314 0.740 1.00 92.69 178 VAL A C 1
ATOM 1338 O O . VAL A 1 178 ? 4.554 14.270 0.250 1.00 92.69 178 VAL A O 1
ATOM 1341 N N . PHE A 1 179 ? 4.596 12.114 0.872 1.00 90.94 179 PHE A N 1
ATOM 1342 C CA . PHE A 1 179 ? 3.231 11.817 0.448 1.00 90.94 179 PHE A CA 1
ATOM 1343 C C . PHE A 1 179 ? 2.437 11.101 1.548 1.00 90.94 179 PHE A C 1
ATOM 1345 O O . PHE A 1 179 ? 2.986 10.291 2.304 1.00 90.94 179 PHE A O 1
ATOM 1352 N N . PRO A 1 180 ? 1.135 11.407 1.685 1.00 95.44 180 PRO A N 1
ATOM 1353 C CA . PRO A 1 180 ? 0.267 10.699 2.611 1.00 95.44 180 PRO A CA 1
ATOM 1354 C C . PRO A 1 180 ? -0.049 9.299 2.090 1.00 95.44 180 PRO A C 1
ATOM 1356 O O . PRO A 1 180 ? -0.368 9.135 0.920 1.00 95.44 180 PRO A O 1
ATOM 1359 N N . VAL A 1 181 ? -0.057 8.306 2.978 1.00 97.31 181 VAL A N 1
ATOM 1360 C CA . VAL A 1 181 ? -0.527 6.952 2.652 1.00 97.31 181 VAL A CA 1
ATOM 1361 C C . VAL A 1 181 ? -1.938 6.780 3.191 1.00 97.31 181 VAL A C 1
ATOM 1363 O O . VAL A 1 181 ? -2.142 6.844 4.410 1.00 97.31 181 VAL A O 1
ATOM 1366 N N . LYS A 1 182 ? -2.925 6.632 2.304 1.00 97.88 182 LYS A N 1
ATOM 1367 C CA . LYS A 1 182 ? -4.348 6.711 2.660 1.00 97.88 182 LYS A CA 1
ATOM 1368 C C . LYS A 1 182 ? -4.978 5.327 2.807 1.00 97.88 182 LYS A C 1
ATOM 1370 O O . LYS A 1 182 ? -4.655 4.384 2.092 1.00 97.88 182 LYS A O 1
ATOM 1375 N N . THR A 1 183 ? -5.916 5.201 3.746 1.00 98.19 183 THR A N 1
ATOM 1376 C CA . THR A 1 183 ? -6.744 3.991 3.854 1.00 98.19 183 THR A CA 1
ATOM 1377 C C . THR A 1 183 ? -7.913 4.049 2.859 1.00 98.19 183 THR A C 1
ATOM 1379 O O . THR A 1 183 ? -8.575 5.086 2.786 1.00 98.19 183 THR A O 1
ATOM 1382 N N . PRO A 1 184 ? -8.233 2.972 2.115 1.00 97.56 184 PRO A N 1
ATOM 1383 C CA . PRO A 1 184 ? -9.383 2.951 1.206 1.00 97.56 184 PRO A CA 1
ATOM 1384 C C . PRO A 1 184 ? -10.730 2.745 1.924 1.00 97.56 184 PRO A C 1
ATOM 1386 O O . PRO A 1 184 ? -11.781 2.852 1.300 1.00 97.56 184 PRO A O 1
ATOM 1389 N N . PHE A 1 185 ? -10.724 2.465 3.229 1.00 98.38 185 PHE A N 1
ATOM 1390 C CA . PHE A 1 185 ? -11.919 2.259 4.055 1.00 98.38 185 PHE A CA 1
ATOM 1391 C C . PHE A 1 185 ? -11.785 2.938 5.421 1.00 98.38 185 PHE A C 1
ATOM 1393 O O . PHE A 1 185 ? -10.683 3.287 5.847 1.00 98.38 185 PHE A O 1
ATOM 1400 N N . ALA A 1 186 ? -12.911 3.117 6.118 1.00 98.50 186 ALA A N 1
ATOM 1401 C CA . ALA A 1 186 ? -12.903 3.607 7.491 1.00 98.50 186 ALA A CA 1
ATOM 1402 C C . ALA A 1 186 ? -12.232 2.580 8.416 1.00 98.50 186 ALA A C 1
ATOM 1404 O O . ALA A 1 186 ? -12.648 1.420 8.461 1.00 98.50 186 ALA A O 1
ATOM 1405 N N . ALA A 1 187 ? -11.191 2.997 9.131 1.00 98.56 187 ALA A N 1
ATOM 1406 C CA . ALA A 1 187 ? -10.306 2.087 9.843 1.00 98.56 187 ALA A CA 1
ATOM 1407 C C . ALA A 1 187 ? -9.806 2.658 11.170 1.00 98.56 187 ALA A C 1
ATOM 1409 O O . ALA A 1 187 ? -9.637 3.867 11.312 1.00 98.56 187 ALA A O 1
ATOM 1410 N N . ARG A 1 188 ? -9.475 1.775 12.111 1.00 98.75 188 ARG A N 1
ATOM 1411 C CA . ARG A 1 188 ? -8.649 2.084 13.280 1.00 98.75 188 ARG A CA 1
ATOM 1412 C C . ARG A 1 188 ? -7.216 1.618 13.036 1.00 98.75 188 ARG A C 1
ATOM 1414 O O . ARG A 1 188 ? -6.999 0.476 12.629 1.00 98.75 188 ARG A O 1
ATOM 1421 N N . LEU A 1 189 ? -6.233 2.477 13.308 1.00 98.75 189 LEU A N 1
ATOM 1422 C CA . LEU A 1 189 ? -4.816 2.103 13.255 1.00 98.75 189 LEU A CA 1
ATOM 1423 C C . LEU A 1 189 ? -4.490 1.237 14.477 1.00 98.75 189 LEU A C 1
ATOM 1425 O O . LEU A 1 189 ? -4.380 1.744 15.589 1.00 98.75 189 LEU A O 1
ATOM 1429 N N . ALA A 1 190 ? -4.366 -0.073 14.287 1.00 98.50 190 ALA A N 1
ATOM 1430 C CA . ALA A 1 190 ? -4.206 -1.036 15.376 1.00 98.50 190 ALA A CA 1
ATOM 1431 C C . ALA A 1 190 ? -2.740 -1.254 15.775 1.00 98.50 190 ALA A C 1
ATOM 1433 O O . ALA A 1 190 ? -2.451 -1.591 16.921 1.00 98.50 190 ALA A O 1
ATOM 1434 N N . CYS A 1 191 ? -1.811 -1.092 14.833 1.00 98.56 191 CYS A N 1
ATOM 1435 C CA . CYS A 1 191 ? -0.378 -1.243 15.066 1.00 98.56 191 CYS A CA 1
ATOM 1436 C C . CYS A 1 191 ? 0.412 -0.490 13.991 1.00 98.56 191 CYS A C 1
ATOM 1438 O O . CYS A 1 191 ? -0.058 -0.377 12.860 1.00 98.56 191 CYS A O 1
ATOM 1440 N N . ALA A 1 192 ? 1.611 -0.020 14.323 1.00 98.56 192 ALA A N 1
ATOM 1441 C CA . ALA A 1 192 ? 2.582 0.498 13.366 1.00 98.56 192 ALA A CA 1
ATOM 1442 C C . ALA A 1 192 ? 3.880 -0.311 13.461 1.00 98.56 192 ALA A C 1
ATOM 1444 O O . ALA A 1 192 ? 4.249 -0.765 14.548 1.00 98.56 192 ALA A O 1
ATOM 1445 N N . ASN A 1 193 ? 4.561 -0.507 12.334 1.00 98.38 193 ASN A N 1
ATOM 1446 C CA . ASN A 1 193 ? 5.796 -1.275 12.297 1.00 98.38 193 ASN A CA 1
ATOM 1447 C C . ASN A 1 193 ? 6.968 -0.468 12.873 1.00 98.38 193 ASN A C 1
ATOM 1449 O O . ASN A 1 193 ? 7.559 0.365 12.190 1.00 98.38 193 ASN A O 1
ATOM 1453 N N . ALA A 1 194 ? 7.337 -0.765 14.117 1.00 97.50 194 ALA A N 1
ATOM 1454 C CA . ALA A 1 194 ? 8.461 -0.118 14.791 1.00 97.50 194 ALA A CA 1
ATOM 1455 C C . ALA A 1 194 ? 9.817 -0.360 14.099 1.00 97.50 194 ALA A C 1
ATOM 1457 O O . ALA A 1 194 ? 10.750 0.399 14.324 1.00 97.50 194 ALA A O 1
ATOM 1458 N N . ALA A 1 195 ? 9.943 -1.381 13.241 1.00 97.50 195 ALA A N 1
ATOM 1459 C CA . ALA A 1 195 ? 11.186 -1.649 12.514 1.00 97.50 195 ALA A CA 1
ATOM 1460 C C . ALA A 1 195 ? 11.491 -0.623 11.405 1.00 97.50 195 ALA A C 1
ATOM 1462 O O . ALA A 1 195 ? 12.587 -0.652 10.851 1.00 97.50 195 ALA A O 1
ATOM 1463 N N . LEU A 1 196 ? 10.539 0.257 11.066 1.00 97.56 196 LEU A N 1
ATOM 1464 C CA . LEU A 1 196 ? 10.729 1.335 10.086 1.00 97.56 196 LEU A CA 1
ATOM 1465 C C . LEU A 1 196 ? 11.194 2.658 10.719 1.00 97.56 196 LEU A C 1
ATOM 1467 O O . LEU A 1 196 ? 11.375 3.641 10.004 1.00 97.56 196 LEU A O 1
ATOM 1471 N N . ASP A 1 197 ? 11.400 2.686 12.038 1.00 95.19 197 ASP A N 1
ATOM 1472 C CA . ASP A 1 197 ? 11.940 3.825 12.781 1.00 95.19 197 ASP A CA 1
ATOM 1473 C C . ASP A 1 197 ? 13.387 3.505 13.215 1.00 95.19 197 ASP A C 1
ATOM 1475 O O . ASP A 1 197 ? 13.619 2.459 13.830 1.00 95.19 197 ASP A O 1
ATOM 1479 N N . PRO A 1 198 ? 14.394 4.331 12.869 1.00 95.62 198 PRO A N 1
ATOM 1480 C CA . PRO A 1 198 ? 14.307 5.637 12.201 1.00 95.62 198 PRO A CA 1
ATOM 1481 C C . PRO A 1 198 ? 14.446 5.586 10.676 1.00 95.62 198 PRO A C 1
ATOM 1483 O O . PRO A 1 198 ? 14.730 6.605 10.052 1.00 95.62 198 PRO A O 1
ATOM 1486 N N . SER A 1 199 ? 14.326 4.412 10.053 1.00 96.88 199 SER A N 1
ATOM 1487 C CA . SER A 1 199 ? 14.575 4.251 8.618 1.00 96.88 199 SER A CA 1
ATOM 1488 C C . SER A 1 199 ? 13.635 3.238 7.976 1.00 96.88 199 SER A C 1
ATOM 1490 O O . SER A 1 199 ? 13.634 2.061 8.333 1.00 96.88 199 SER A O 1
ATOM 1492 N N . ALA A 1 200 ? 12.943 3.669 6.922 1.00 97.69 200 ALA A N 1
ATOM 1493 C CA . ALA A 1 200 ? 12.077 2.823 6.105 1.00 97.69 200 ALA A CA 1
ATOM 1494 C C . ALA A 1 200 ? 12.778 2.278 4.844 1.00 97.69 200 ALA A C 1
ATOM 1496 O O . ALA A 1 200 ? 12.138 1.667 3.989 1.00 97.69 200 ALA A O 1
ATOM 1497 N N . ARG A 1 201 ? 14.103 2.455 4.724 1.00 97.12 201 ARG A N 1
ATOM 1498 C CA . ARG A 1 201 ? 14.877 2.058 3.534 1.00 97.12 201 ARG A CA 1
ATOM 1499 C C . ARG A 1 201 ? 14.760 0.588 3.146 1.00 97.12 201 ARG A C 1
ATOM 1501 O O . ARG A 1 201 ? 14.939 0.268 1.973 1.00 97.12 201 ARG A O 1
ATOM 1508 N N . GLU A 1 202 ? 14.451 -0.295 4.093 1.00 97.00 202 GLU A N 1
ATOM 1509 C CA . GLU A 1 202 ? 14.243 -1.719 3.816 1.00 97.00 202 GLU A CA 1
ATOM 1510 C C . GLU A 1 202 ? 13.110 -1.954 2.805 1.00 97.00 202 GLU A C 1
ATOM 1512 O O . GLU A 1 202 ? 13.185 -2.885 2.007 1.00 97.00 202 GLU A O 1
ATOM 1517 N N . MET A 1 203 ? 12.121 -1.054 2.743 1.00 96.88 203 MET A N 1
ATOM 1518 C CA . MET A 1 203 ? 11.052 -1.094 1.739 1.00 96.88 203 MET A CA 1
ATOM 1519 C C . MET A 1 203 ? 11.585 -1.058 0.300 1.00 96.88 203 MET A C 1
ATOM 1521 O O . MET A 1 203 ? 10.965 -1.626 -0.599 1.00 96.88 203 MET A O 1
ATOM 1525 N N . ASN A 1 204 ? 12.748 -0.435 0.070 1.00 95.81 204 ASN A N 1
ATOM 1526 C CA . ASN A 1 204 ? 13.391 -0.395 -1.247 1.00 95.81 204 ASN A CA 1
ATOM 1527 C C . ASN A 1 204 ? 13.953 -1.753 -1.679 1.00 95.81 204 ASN A C 1
ATOM 1529 O O . ASN A 1 204 ? 14.206 -1.946 -2.869 1.00 95.81 204 ASN A O 1
ATOM 1533 N N . ARG A 1 205 ? 14.157 -2.687 -0.745 1.00 95.44 205 ARG A N 1
ATOM 1534 C CA . ARG A 1 205 ? 14.662 -4.036 -1.016 1.00 95.44 205 ARG A CA 1
ATOM 1535 C C . ARG A 1 205 ? 13.550 -5.073 -0.920 1.00 95.44 205 ARG A C 1
ATOM 1537 O O . ARG A 1 205 ? 13.327 -5.791 -1.889 1.00 95.44 205 ARG A O 1
ATOM 1544 N N . ASP A 1 206 ? 12.855 -5.121 0.213 1.00 96.19 206 ASP A N 1
ATOM 1545 C CA . ASP A 1 206 ? 11.798 -6.093 0.497 1.00 96.19 206 ASP A CA 1
ATOM 1546 C C . ASP A 1 206 ? 10.518 -5.383 0.984 1.00 96.19 206 ASP A C 1
ATOM 1548 O O . ASP A 1 206 ? 10.256 -5.275 2.188 1.00 96.19 206 ASP A O 1
ATOM 1552 N N . PRO A 1 207 ? 9.689 -4.879 0.052 1.00 96.56 207 PRO A N 1
ATOM 1553 C CA . PRO A 1 207 ? 8.471 -4.146 0.391 1.00 96.56 207 PRO A CA 1
ATOM 1554 C C . PRO A 1 207 ? 7.385 -5.013 1.049 1.00 96.56 207 PRO A C 1
ATOM 1556 O O . PRO A 1 207 ? 6.422 -4.475 1.600 1.00 96.56 207 PRO A O 1
ATOM 1559 N N . PHE A 1 208 ? 7.503 -6.344 0.995 1.00 96.25 208 PHE A N 1
ATOM 1560 C CA . PHE A 1 208 ? 6.522 -7.258 1.584 1.00 96.25 208 PHE A CA 1
ATOM 1561 C C . PHE A 1 208 ? 6.887 -7.649 3.018 1.00 96.25 208 PHE A C 1
ATOM 1563 O O . PHE A 1 208 ? 5.986 -7.865 3.833 1.00 96.25 208 PHE A O 1
ATOM 1570 N N . ALA A 1 209 ? 8.180 -7.697 3.355 1.00 95.94 209 ALA A N 1
ATOM 1571 C CA . ALA A 1 209 ? 8.632 -7.792 4.741 1.00 95.94 209 ALA A CA 1
ATOM 1572 C C . ALA A 1 209 ? 8.535 -6.444 5.478 1.00 95.94 209 ALA A C 1
ATOM 1574 O O . ALA A 1 209 ? 8.223 -6.416 6.671 1.00 95.94 209 ALA A O 1
ATOM 1575 N N . ALA A 1 210 ? 8.738 -5.325 4.777 1.00 97.38 210 ALA A N 1
ATOM 1576 C CA . ALA A 1 210 ? 8.680 -3.969 5.323 1.00 97.38 210 ALA A CA 1
ATOM 1577 C C . ALA A 1 210 ? 7.252 -3.375 5.306 1.00 97.38 210 ALA A C 1
ATOM 1579 O O . ALA A 1 210 ? 6.971 -2.365 4.662 1.00 97.38 210 ALA A O 1
ATOM 1580 N N . TRP A 1 211 ? 6.327 -4.018 6.022 1.00 98.38 211 TRP A N 1
ATOM 1581 C CA . TRP A 1 211 ? 4.947 -3.542 6.188 1.00 98.38 211 TRP A CA 1
ATOM 1582 C C . TRP A 1 211 ? 4.871 -2.234 6.992 1.00 98.38 211 TRP A C 1
ATOM 1584 O O . TRP A 1 211 ? 5.742 -1.960 7.812 1.00 98.38 211 TRP A O 1
ATOM 1594 N N . LEU A 1 212 ? 3.814 -1.444 6.787 1.00 98.62 212 LEU A N 1
ATOM 1595 C CA . LEU A 1 212 ? 3.637 -0.119 7.390 1.00 98.62 212 LEU A CA 1
ATOM 1596 C C . LEU A 1 212 ? 2.854 -0.174 8.708 1.00 98.62 212 LEU A C 1
ATOM 1598 O O . LEU A 1 212 ? 3.348 0.216 9.767 1.00 98.62 212 LEU A O 1
ATOM 1602 N N . VAL A 1 213 ? 1.602 -0.630 8.633 1.00 98.81 213 VAL A N 1
ATOM 1603 C CA . VAL A 1 213 ? 0.631 -0.606 9.736 1.00 98.81 213 VAL A CA 1
ATOM 1604 C C . VAL A 1 213 ? -0.277 -1.828 9.686 1.00 98.81 213 VAL A C 1
ATOM 1606 O O . VAL A 1 213 ? -0.449 -2.437 8.632 1.00 98.81 213 VAL A O 1
ATOM 1609 N N . ASP A 1 214 ? -0.916 -2.143 10.807 1.00 98.81 214 ASP A N 1
ATOM 1610 C CA . ASP A 1 214 ? -2.122 -2.959 10.804 1.00 98.81 214 ASP A CA 1
ATOM 1611 C C . ASP A 1 214 ? -3.342 -2.039 10.947 1.00 98.81 214 ASP A C 1
ATOM 1613 O O . ASP A 1 214 ? -3.411 -1.221 11.870 1.00 98.81 214 ASP A O 1
ATOM 1617 N N . LEU A 1 215 ? -4.319 -2.196 10.059 1.00 98.81 215 LEU A N 1
ATOM 1618 C CA . LEU A 1 215 ? -5.592 -1.483 10.076 1.00 98.81 215 LEU A CA 1
ATOM 1619 C C . LEU A 1 215 ? -6.725 -2.445 10.416 1.00 98.81 215 LEU A C 1
ATOM 1621 O O . LEU A 1 215 ? -6.819 -3.532 9.850 1.00 98.81 215 LEU A O 1
ATOM 1625 N N . GLU A 1 216 ? -7.607 -2.033 11.313 1.00 98.75 216 GLU A N 1
ATOM 1626 C CA . GLU A 1 216 ? -8.855 -2.729 11.611 1.00 98.75 216 GLU A CA 1
ATOM 1627 C C . GLU A 1 216 ? -10.011 -1.987 10.949 1.00 98.75 216 GLU A C 1
ATOM 1629 O O . GLU A 1 216 ? -10.187 -0.792 11.182 1.00 98.75 216 GLU A O 1
ATOM 1634 N N . SER A 1 217 ? -10.786 -2.674 10.112 1.00 98.44 217 SER A N 1
ATOM 1635 C CA . SER A 1 217 ? -11.954 -2.068 9.479 1.00 98.44 217 SER A CA 1
ATOM 1636 C C . SER A 1 217 ? -13.046 -1.774 10.506 1.00 98.44 217 SER A C 1
ATOM 1638 O O . SER A 1 217 ? -13.394 -2.633 11.314 1.00 98.44 217 SER A O 1
ATOM 1640 N N . LEU A 1 218 ? -13.634 -0.581 10.434 1.00 98.12 218 LEU A N 1
ATOM 1641 C CA . LEU A 1 218 ? -14.743 -0.172 11.304 1.00 98.12 218 LEU A CA 1
ATOM 1642 C C . LEU A 1 218 ? -16.119 -0.595 10.761 1.00 98.12 218 LEU A C 1
ATOM 1644 O O . LEU A 1 218 ? -17.132 -0.433 11.438 1.00 98.12 218 LEU A O 1
ATOM 1648 N N . ALA A 1 219 ? -16.165 -1.135 9.540 1.00 95.50 219 ALA A N 1
ATOM 1649 C CA . ALA A 1 219 ? -17.377 -1.626 8.891 1.00 95.50 219 ALA A CA 1
ATOM 1650 C C . ALA A 1 219 ? -17.071 -2.815 7.955 1.00 95.50 219 ALA A C 1
ATOM 1652 O O . ALA A 1 219 ? -15.917 -3.012 7.560 1.00 95.50 219 ALA A O 1
ATOM 1653 N N . PRO A 1 220 ? -18.075 -3.616 7.559 1.00 95.44 220 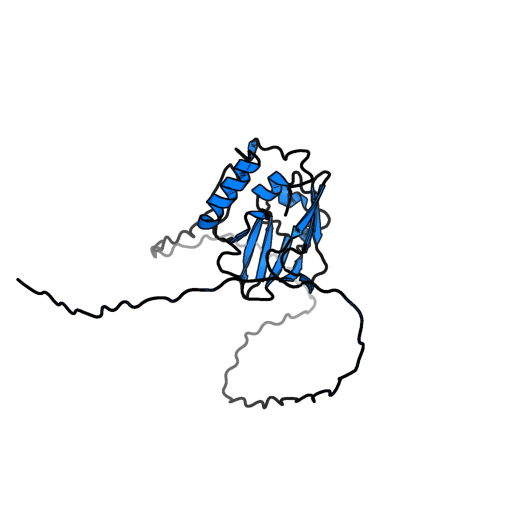PRO A N 1
ATOM 1654 C CA . PRO A 1 220 ? -17.909 -4.599 6.492 1.00 95.44 220 PRO A CA 1
ATOM 1655 C C . PRO A 1 220 ? -17.399 -3.944 5.201 1.00 95.44 220 PRO A C 1
ATOM 1657 O O . PRO A 1 220 ? -17.884 -2.885 4.804 1.00 95.44 220 PRO A O 1
ATOM 1660 N N . LEU A 1 221 ? -16.424 -4.577 4.545 1.00 96.31 221 LEU A N 1
ATOM 1661 C CA . LEU A 1 221 ? -15.841 -4.063 3.307 1.00 96.31 221 LEU A CA 1
ATOM 1662 C C . LEU A 1 221 ? -16.603 -4.583 2.077 1.00 96.31 221 LEU A C 1
ATOM 1664 O O . LEU A 1 221 ? -16.947 -5.769 2.045 1.00 96.31 221 LEU A O 1
ATOM 1668 N N . PRO A 1 222 ? -16.822 -3.746 1.046 1.00 95.62 222 PRO A N 1
ATOM 1669 C CA . PRO A 1 222 ? -17.239 -4.218 -0.271 1.00 95.62 222 PRO A CA 1
ATOM 1670 C C . PRO A 1 222 ? -16.243 -5.244 -0.828 1.00 95.62 222 PRO A C 1
ATOM 1672 O O . PRO A 1 222 ? -15.031 -5.099 -0.655 1.00 95.62 222 PRO A O 1
ATOM 1675 N 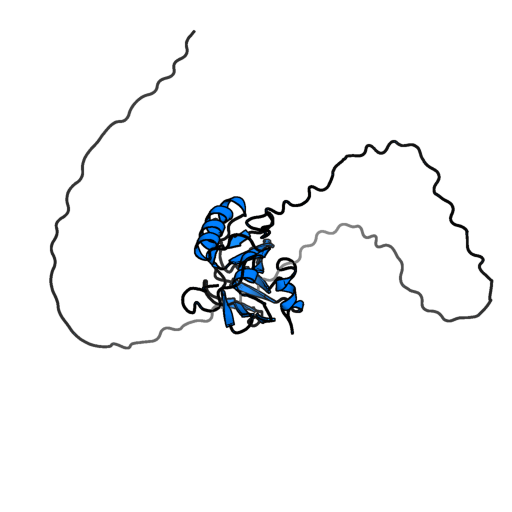N . GLN A 1 223 ? -16.746 -6.283 -1.499 1.00 90.44 223 GLN A N 1
ATOM 1676 C CA . GLN A 1 223 ? -15.916 -7.394 -1.994 1.00 90.44 223 GLN A CA 1
ATOM 1677 C C . GLN A 1 223 ? -14.925 -6.973 -3.090 1.00 90.44 223 GLN A C 1
ATOM 1679 O O . GLN A 1 223 ? -13.908 -7.630 -3.280 1.00 90.44 223 GLN A O 1
ATOM 1684 N N . ASP A 1 224 ? -15.220 -5.886 -3.795 1.00 94.56 224 ASP A N 1
ATOM 1685 C CA . ASP A 1 224 ? -14.437 -5.311 -4.888 1.00 94.56 224 ASP A CA 1
ATOM 1686 C C . ASP A 1 224 ? -13.498 -4.180 -4.433 1.00 94.56 224 ASP A C 1
ATOM 1688 O O . ASP A 1 224 ? -12.727 -3.650 -5.234 1.00 94.56 224 ASP A O 1
ATOM 1692 N N . LEU A 1 225 ? -13.522 -3.804 -3.149 1.00 97.00 225 LEU A N 1
ATOM 1693 C CA . LEU A 1 225 ? -12.662 -2.737 -2.638 1.00 97.00 225 LEU A CA 1
ATOM 1694 C C . LEU A 1 225 ? -11.184 -3.151 -2.626 1.00 97.00 225 LEU A C 1
ATOM 1696 O O . LEU A 1 225 ? -10.322 -2.348 -2.994 1.00 97.00 225 LEU A O 1
ATOM 1700 N N . LEU A 1 226 ? -10.913 -4.383 -2.178 1.00 98.00 226 LEU A N 1
ATOM 1701 C CA . LEU A 1 226 ? -9.588 -4.995 -2.088 1.00 98.00 226 LEU A CA 1
ATOM 1702 C C . LEU A 1 226 ? -9.562 -6.248 -2.969 1.00 98.00 226 LEU A C 1
ATOM 1704 O O . LEU A 1 226 ? -10.260 -7.223 -2.698 1.00 98.00 226 LEU A O 1
ATOM 1708 N N . LEU A 1 227 ? -8.750 -6.222 -4.019 1.00 98.12 227 LEU A N 1
ATOM 1709 C CA . LEU A 1 227 ? -8.768 -7.217 -5.090 1.00 98.12 227 LEU A CA 1
ATOM 1710 C C . LEU A 1 227 ? -7.697 -8.285 -4.871 1.00 98.12 227 LEU A C 1
ATOM 1712 O O . LEU A 1 227 ? -6.595 -7.961 -4.436 1.00 98.12 227 LEU A O 1
ATOM 1716 N N . ARG A 1 228 ? -7.962 -9.551 -5.214 1.00 97.44 228 ARG A N 1
ATOM 1717 C CA . ARG A 1 228 ? -6.864 -10.525 -5.341 1.00 97.44 228 ARG A CA 1
ATOM 1718 C C . ARG A 1 228 ? -6.087 -10.243 -6.628 1.00 97.44 228 ARG A C 1
ATOM 1720 O O . ARG A 1 228 ? -6.503 -9.442 -7.467 1.00 97.44 228 ARG A O 1
ATOM 1727 N N . TRP A 1 229 ? -4.924 -10.873 -6.766 1.00 96.25 229 TRP A N 1
ATOM 1728 C CA . TRP A 1 229 ? -4.039 -10.629 -7.900 1.00 96.25 229 TRP A CA 1
ATOM 1729 C C . TRP A 1 229 ? -4.709 -10.795 -9.283 1.00 96.25 229 TRP A C 1
ATOM 1731 O O . TRP A 1 229 ? -4.578 -9.870 -10.092 1.00 96.25 229 TRP A O 1
ATOM 1741 N N . PRO A 1 230 ? -5.446 -11.887 -9.585 1.00 96.06 230 PRO A N 1
ATOM 1742 C CA . PRO A 1 230 ? -6.050 -12.065 -10.907 1.00 96.06 230 PRO A CA 1
ATOM 1743 C C . PRO A 1 230 ? -6.981 -10.914 -11.312 1.00 96.06 230 PRO A C 1
ATOM 1745 O O . PRO A 1 230 ? -6.963 -10.483 -12.465 1.00 96.06 230 PRO A O 1
ATOM 1748 N N . GLU A 1 231 ? -7.751 -10.383 -10.362 1.00 97.31 231 GLU A N 1
ATOM 1749 C CA . GLU A 1 231 ? -8.682 -9.274 -10.561 1.00 97.31 231 GLU A CA 1
ATOM 1750 C C . GLU A 1 231 ? -7.962 -7.916 -10.597 1.00 97.31 231 GLU A C 1
ATOM 1752 O O . GLU A 1 231 ? -8.333 -7.032 -11.371 1.00 97.31 231 GLU A O 1
ATOM 1757 N N . ALA A 1 232 ? -6.901 -7.747 -9.802 1.00 97.69 232 ALA A N 1
ATOM 1758 C CA . ALA A 1 232 ? -6.123 -6.511 -9.735 1.00 97.69 232 ALA A CA 1
ATOM 1759 C C . ALA A 1 232 ? -5.240 -6.285 -10.974 1.00 97.69 232 ALA A C 1
ATOM 1761 O O . ALA A 1 232 ? -4.981 -5.136 -11.348 1.00 97.69 232 ALA A O 1
ATOM 1762 N N . ARG A 1 233 ? -4.768 -7.363 -11.617 1.00 97.75 233 ARG A N 1
ATOM 1763 C CA . ARG A 1 233 ? -3.737 -7.325 -12.666 1.00 97.75 233 ARG A CA 1
ATOM 1764 C C . ARG A 1 233 ? -4.040 -6.323 -13.776 1.00 97.75 233 ARG A C 1
ATOM 1766 O O . ARG A 1 233 ? -3.203 -5.475 -14.063 1.00 97.75 233 ARG A O 1
ATOM 1773 N N . ALA A 1 234 ? -5.222 -6.399 -14.388 1.00 97.81 234 ALA A N 1
ATOM 1774 C CA . ALA A 1 234 ? -5.571 -5.539 -15.522 1.00 97.81 234 ALA A CA 1
ATOM 1775 C C . ALA A 1 234 ? -5.603 -4.053 -15.135 1.00 97.81 234 ALA A C 1
ATOM 1777 O O . ALA A 1 234 ? -5.318 -3.175 -15.948 1.00 97.81 234 ALA A O 1
ATOM 1778 N N . GLN A 1 235 ? -5.947 -3.750 -13.882 1.00 97.69 235 GLN A N 1
ATOM 1779 C CA . GLN A 1 235 ? -5.931 -2.385 -13.383 1.00 97.69 235 GLN A CA 1
ATOM 1780 C C . GLN A 1 235 ? -4.516 -1.889 -13.100 1.00 97.69 235 GLN A C 1
ATOM 1782 O O . GLN A 1 235 ? -4.184 -0.773 -13.495 1.00 97.69 235 GLN A O 1
ATOM 1787 N N . ILE A 1 236 ? -3.689 -2.715 -12.463 1.00 97.94 236 ILE A N 1
ATOM 1788 C CA . ILE A 1 236 ? -2.279 -2.404 -12.214 1.00 97.94 236 ILE A CA 1
ATOM 1789 C C . ILE A 1 236 ? -1.548 -2.191 -13.542 1.00 97.94 236 ILE A C 1
ATOM 1791 O O . ILE A 1 236 ? -0.810 -1.221 -13.674 1.00 97.94 236 ILE A O 1
ATOM 1795 N N . GLU A 1 237 ? -1.811 -3.025 -14.548 1.00 97.88 237 GLU A N 1
ATOM 1796 C CA . GLU A 1 237 ? -1.216 -2.904 -15.879 1.00 97.88 237 GLU A CA 1
ATOM 1797 C C . GLU A 1 237 ? -1.573 -1.576 -16.562 1.00 97.88 237 GLU A C 1
ATOM 1799 O O . GLU A 1 237 ? -0.682 -0.885 -17.053 1.00 97.88 237 GLU A O 1
ATOM 1804 N N . ARG A 1 238 ? -2.839 -1.140 -16.492 1.00 97.44 238 ARG A N 1
ATOM 1805 C CA . ARG A 1 238 ? -3.249 0.187 -16.988 1.00 97.44 238 ARG A CA 1
ATOM 1806 C C . ARG A 1 238 ? -2.528 1.334 -16.282 1.00 97.44 238 ARG A C 1
ATOM 1808 O O . ARG A 1 238 ? -2.232 2.349 -16.909 1.00 97.44 238 ARG A O 1
ATOM 1815 N N . ILE A 1 239 ? -2.277 1.205 -14.979 1.00 95.94 239 ILE A N 1
ATOM 1816 C CA . ILE A 1 239 ? -1.543 2.224 -14.221 1.00 95.94 239 ILE A CA 1
ATOM 1817 C C . ILE A 1 239 ? -0.057 2.193 -14.605 1.00 95.94 239 ILE A C 1
ATOM 1819 O O . ILE A 1 239 ? 0.522 3.244 -14.861 1.00 95.94 239 ILE A O 1
ATOM 1823 N N . MET A 1 240 ? 0.546 1.009 -14.737 1.00 96.50 240 MET A N 1
ATOM 1824 C CA . MET A 1 240 ? 1.908 0.854 -15.255 1.00 96.50 240 MET A CA 1
ATOM 1825 C C . MET A 1 240 ? 2.057 1.485 -16.645 1.00 96.50 240 MET A C 1
ATOM 1827 O O . MET A 1 240 ? 3.031 2.189 -16.889 1.00 96.50 240 MET A O 1
ATOM 1831 N N . ASP A 1 241 ? 1.081 1.306 -17.537 1.00 95.75 241 ASP A N 1
ATOM 1832 C CA . ASP A 1 241 ? 1.084 1.947 -18.856 1.00 95.75 241 ASP A CA 1
ATOM 1833 C C . ASP A 1 241 ? 1.014 3.475 -18.777 1.00 95.75 241 ASP A C 1
ATOM 1835 O O . ASP A 1 241 ? 1.744 4.143 -19.510 1.00 95.75 241 ASP A O 1
ATOM 1839 N N . ARG A 1 242 ? 0.210 4.035 -17.861 1.00 92.81 242 ARG A N 1
ATOM 1840 C CA . ARG A 1 242 ? 0.132 5.490 -17.630 1.00 92.81 242 ARG A CA 1
ATOM 1841 C C . ARG A 1 242 ? 1.491 6.088 -17.262 1.00 92.81 242 ARG A C 1
ATOM 1843 O O . ARG A 1 242 ? 1.827 7.160 -17.748 1.00 92.81 242 ARG A O 1
ATOM 1850 N N . TYR A 1 243 ? 2.270 5.388 -16.439 1.00 90.88 243 TYR A N 1
ATOM 1851 C CA . TYR A 1 243 ? 3.613 5.816 -16.034 1.00 90.88 243 TYR A CA 1
ATOM 1852 C C . TYR A 1 243 ? 4.719 5.364 -16.998 1.00 90.88 243 TYR A C 1
ATOM 1854 O O . TYR A 1 243 ? 5.895 5.502 -16.674 1.00 90.88 243 TYR A O 1
ATOM 1862 N N . ALA A 1 244 ? 4.370 4.788 -18.155 1.00 93.75 244 ALA A N 1
ATOM 1863 C CA . ALA A 1 244 ? 5.322 4.167 -19.077 1.00 93.75 244 ALA A CA 1
ATOM 1864 C C . ALA A 1 244 ? 6.264 3.144 -18.395 1.00 93.75 244 ALA A C 1
ATOM 1866 O O . ALA A 1 244 ? 7.390 2.923 -18.837 1.00 93.75 244 ALA A O 1
ATOM 1867 N N . PHE A 1 245 ? 5.793 2.484 -17.335 1.00 95.12 245 PHE A N 1
ATOM 1868 C CA . PHE A 1 245 ? 6.530 1.475 -16.582 1.00 95.12 245 PHE A CA 1
ATOM 1869 C C . PHE A 1 245 ? 6.609 0.190 -17.411 1.00 95.12 245 PHE A C 1
ATOM 1871 O O . PHE A 1 245 ? 5.636 -0.563 -17.477 1.00 95.12 245 PHE A O 1
ATOM 1878 N N . ARG A 1 246 ? 7.728 -0.045 -18.104 1.00 95.25 246 ARG A N 1
ATOM 1879 C CA . ARG A 1 246 ? 7.918 -1.217 -18.982 1.00 95.25 246 ARG A CA 1
ATOM 1880 C C . ARG A 1 246 ? 8.578 -2.389 -18.273 1.00 95.25 246 ARG A C 1
ATOM 1882 O O . ARG A 1 246 ? 8.087 -3.506 -18.402 1.00 95.25 246 ARG A O 1
ATOM 1889 N N . ASP A 1 247 ? 9.620 -2.112 -17.505 1.00 96.19 247 ASP A N 1
ATOM 1890 C CA . ASP A 1 247 ? 10.329 -3.083 -16.686 1.00 96.19 247 ASP A CA 1
ATOM 1891 C C . ASP A 1 247 ? 10.896 -2.389 -15.446 1.00 96.19 247 ASP A C 1
ATOM 1893 O O . ASP A 1 247 ? 11.322 -1.236 -15.520 1.00 96.19 247 ASP A O 1
ATOM 1897 N N . LEU A 1 248 ? 10.883 -3.078 -14.307 1.00 95.94 248 LEU A N 1
ATOM 1898 C CA . LEU A 1 248 ? 11.403 -2.561 -13.046 1.00 95.94 248 LEU A CA 1
ATOM 1899 C C . LEU A 1 248 ? 12.902 -2.229 -13.112 1.00 95.94 248 LEU A C 1
ATOM 1901 O O . LEU A 1 248 ? 13.317 -1.272 -12.463 1.00 95.94 248 LEU A O 1
ATOM 1905 N N . ALA A 1 249 ? 13.706 -3.008 -13.840 1.00 94.44 249 ALA A N 1
ATOM 1906 C CA . ALA A 1 249 ? 15.156 -2.825 -13.898 1.00 94.44 249 ALA A CA 1
ATOM 1907 C C . ALA A 1 249 ? 15.557 -1.511 -14.586 1.00 94.44 249 ALA A C 1
ATOM 1909 O O . ALA A 1 249 ? 16.564 -0.912 -14.214 1.00 94.44 249 ALA A O 1
ATOM 1910 N N . ASP A 1 250 ? 14.737 -1.050 -15.532 1.00 91.75 250 ASP A N 1
ATOM 1911 C CA . ASP A 1 250 ? 14.998 0.143 -16.343 1.00 91.75 250 ASP A CA 1
ATOM 1912 C C . ASP A 1 250 ? 14.150 1.352 -15.916 1.00 91.75 250 ASP A C 1
ATOM 1914 O O . ASP A 1 250 ? 14.292 2.451 -16.461 1.00 91.75 250 ASP A O 1
ATOM 1918 N N . PHE A 1 251 ? 13.231 1.172 -14.963 1.00 92.50 251 PHE A N 1
ATOM 1919 C CA . PHE A 1 251 ? 12.318 2.230 -14.558 1.00 92.50 251 PHE A CA 1
ATOM 1920 C C . PHE A 1 251 ? 13.004 3.263 -13.660 1.00 92.50 251 PHE A C 1
ATOM 1922 O O . PHE A 1 251 ? 13.519 2.947 -12.587 1.00 92.50 251 PHE A O 1
ATOM 1929 N N . ALA A 1 252 ? 12.912 4.530 -14.058 1.00 85.69 252 ALA A N 1
ATOM 1930 C CA . ALA A 1 252 ? 13.265 5.670 -13.227 1.00 85.69 252 ALA A CA 1
ATOM 1931 C C . ALA A 1 252 ? 11.993 6.411 -12.806 1.00 85.69 252 ALA A C 1
ATOM 1933 O O . ALA A 1 252 ? 11.169 6.770 -13.651 1.00 85.69 252 ALA A O 1
ATOM 1934 N N . ALA A 1 253 ? 11.849 6.669 -11.503 1.00 82.25 253 ALA A N 1
ATOM 1935 C CA . ALA A 1 253 ? 10.735 7.456 -10.992 1.00 82.25 253 ALA A CA 1
ATOM 1936 C C . ALA A 1 253 ? 10.721 8.844 -11.667 1.00 82.25 253 ALA A C 1
ATOM 1938 O O . ALA A 1 253 ? 11.759 9.518 -11.689 1.00 82.25 253 ALA A O 1
ATOM 1939 N N . PRO A 1 254 ? 9.582 9.289 -12.227 1.00 73.19 254 PRO A N 1
ATOM 1940 C CA . PRO A 1 254 ? 9.501 10.587 -12.880 1.00 73.19 254 PRO A CA 1
ATOM 1941 C C . PRO A 1 254 ? 9.818 11.696 -11.873 1.00 73.19 254 PRO A C 1
ATOM 1943 O O . PRO A 1 254 ? 9.256 11.743 -10.780 1.00 73.19 254 PRO A O 1
ATOM 1946 N N . LEU A 1 255 ? 10.738 12.592 -12.243 1.00 61.38 255 LEU A N 1
ATOM 1947 C CA . LEU A 1 255 ? 11.286 13.582 -11.313 1.00 61.38 255 LEU A CA 1
ATOM 1948 C C . LEU A 1 255 ? 10.282 14.671 -10.905 1.00 61.38 255 LEU A C 1
ATOM 1950 O O . LEU A 1 255 ? 10.489 15.294 -9.869 1.00 61.38 255 LEU A O 1
ATOM 1954 N N . PHE A 1 256 ? 9.197 14.884 -11.656 1.00 51.59 256 PHE A N 1
ATOM 1955 C CA . PHE A 1 256 ? 8.208 15.926 -11.369 1.00 51.59 256 PHE A CA 1
ATOM 1956 C C . PHE A 1 256 ? 6.841 15.581 -11.966 1.00 51.59 256 PHE A C 1
ATOM 1958 O O . PHE A 1 256 ? 6.657 15.705 -13.170 1.00 51.59 256 PHE A O 1
ATOM 1965 N N . HIS A 1 257 ? 5.884 15.203 -11.118 1.00 50.31 257 HIS A N 1
ATOM 1966 C CA . HIS A 1 257 ? 4.453 15.411 -11.356 1.00 50.31 257 HIS A CA 1
ATOM 1967 C C . HIS A 1 257 ? 3.808 15.699 -9.995 1.00 50.31 257 HIS A C 1
ATOM 1969 O O . HIS A 1 257 ? 3.705 14.811 -9.143 1.00 50.31 257 HIS A O 1
ATOM 1975 N N . GLU A 1 258 ? 3.480 16.970 -9.762 1.00 48.12 258 GLU A N 1
ATOM 1976 C CA . GLU A 1 258 ? 2.845 17.459 -8.529 1.00 48.12 258 GLU A CA 1
ATOM 1977 C C . GLU A 1 258 ? 1.362 17.055 -8.449 1.00 48.12 258 GLU A C 1
ATOM 1979 O O . GLU A 1 258 ? 0.840 16.921 -7.348 1.00 48.12 258 GLU A O 1
ATOM 1984 N N . ASP A 1 259 ? 0.725 16.749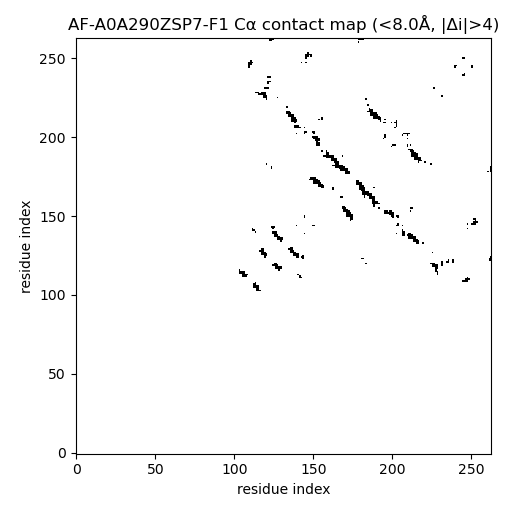 -9.586 1.00 48.94 259 ASP A N 1
ATOM 1985 C CA . ASP A 1 259 ? -0.741 16.681 -9.662 1.00 48.94 259 ASP A CA 1
ATOM 1986 C C . ASP A 1 259 ? -1.364 15.271 -9.587 1.00 48.94 259 ASP A C 1
ATOM 1988 O O . ASP A 1 259 ? -2.552 15.171 -9.312 1.00 48.94 259 ASP A O 1
ATOM 1992 N N . ASP A 1 260 ? -0.604 14.177 -9.764 1.00 49.91 260 ASP A N 1
ATOM 1993 C CA . ASP A 1 260 ? -1.194 12.830 -9.968 1.00 49.91 260 ASP A CA 1
ATOM 1994 C C . ASP A 1 260 ? -0.609 11.703 -9.085 1.00 49.91 260 ASP A C 1
ATOM 1996 O O . ASP A 1 260 ? -0.836 10.516 -9.338 1.00 49.91 260 ASP A O 1
ATOM 2000 N N . ARG A 1 261 ? 0.160 12.025 -8.034 1.00 56.19 261 ARG A N 1
ATOM 2001 C CA . ARG A 1 261 ? 0.667 11.021 -7.069 1.00 56.19 261 ARG A CA 1
ATOM 2002 C C . ARG A 1 261 ? -0.294 10.841 -5.896 1.00 56.19 261 ARG A C 1
ATOM 2004 O O . ARG A 1 261 ? 0.058 11.078 -4.742 1.00 56.19 261 ARG A O 1
ATOM 2011 N N . ASP A 1 262 ? -1.516 10.421 -6.193 1.00 51.25 262 ASP A N 1
ATOM 2012 C CA . ASP A 1 262 ? -2.459 10.010 -5.158 1.00 51.25 262 ASP A CA 1
ATOM 2013 C C . ASP A 1 262 ? -2.146 8.584 -4.682 1.00 51.25 262 ASP A C 1
ATOM 2015 O O . ASP A 1 262 ? -2.610 7.602 -5.255 1.00 51.25 262 ASP A O 1
ATOM 2019 N N . PHE A 1 263 ? -1.361 8.487 -3.604 1.00 47.81 263 PHE A N 1
ATOM 2020 C CA . PHE A 1 263 ? -1.385 7.336 -2.692 1.00 47.81 263 PHE A CA 1
ATOM 2021 C C . PHE A 1 263 ? -2.607 7.397 -1.758 1.00 47.81 263 PHE A C 1
ATOM 2023 O O . PHE A 1 263 ? -3.165 8.507 -1.544 1.00 47.81 263 PHE A O 1
#

Foldseek 3Di:
DDDDDDDDDDDDDDDDDDDDDDDDDDDDDDDDDDDDDDDDDDDDDDDDDDDDDDDDDDDDDDDDDDDDDDDDDDDDDDDDDDDDDDDDDDDDPPPPPVPDPPDQDFDDDQAWTAGQQWWDQLQLQKIWHDPDPQKTFIWHGLVRDQQLAQWWAKAADDAFDWDAAQDFRIWIDHDPDIDGRTHRHTWGFHFAPPVCVPTLRCCNPPRPVSTGTMIHHPDDDDPPNIHGCVVCVVVNVVVCVVQVSNHSVPRHHPPDDPDRNRD

Mean predicted aligned error: 18.38 Å

Solvent-accessible surface area (backbone atoms only — not comparable to full-atom values): 17348 Å² total; per-residue (Å²): 133,87,87,86,85,87,86,81,87,87,88,82,91,83,84,86,84,83,85,85,91,84,85,90,83,88,83,88,82,84,86,88,77,88,82,82,89,81,87,82,80,90,78,79,87,78,83,80,79,82,81,87,82,80,84,88,78,87,85,88,85,82,88,84,84,80,88,83,92,78,85,88,80,91,77,94,72,90,80,80,83,81,78,90,75,80,84,81,86,75,95,64,85,73,76,77,74,82,74,67,79,75,75,78,61,63,47,74,58,52,82,28,67,47,51,57,84,32,27,34,33,62,76,52,27,30,32,33,37,77,74,54,98,61,26,28,40,31,27,46,32,53,59,38,39,50,63,54,38,61,40,45,36,56,50,68,54,68,69,70,42,76,37,55,53,70,34,62,56,28,37,40,30,18,83,94,47,75,46,52,42,42,35,91,48,42,25,30,33,71,39,66,46,67,80,28,63,93,40,26,43,58,36,72,78,40,22,82,81,44,44,51,33,28,38,32,49,77,58,90,74,64,80,79,68,52,24,43,47,87,74,35,46,67,56,40,50,54,52,30,55,74,72,66,55,69,36,54,91,78,57,71,46,76,92,80,67,93,88,76,77,62,62

pLDDT: mean 72.22, std 27.99, range [28.12, 98.81]